Protein AF-A0A534ZZW7-F1 (afdb_monomer_lite)

Structure (mmCIF, N/CA/C/O backbone):
data_AF-A0A534ZZW7-F1
#
_entry.id   AF-A0A534ZZW7-F1
#
loop_
_atom_site.group_PDB
_atom_site.id
_atom_site.type_symbol
_atom_site.label_atom_id
_atom_site.label_alt_id
_atom_site.label_comp_id
_atom_site.label_asym_id
_atom_site.label_entity_id
_atom_site.label_seq_id
_atom_site.pdbx_PDB_ins_code
_atom_site.Cartn_x
_atom_site.Cartn_y
_atom_site.Cartn_z
_atom_site.occupancy
_atom_site.B_iso_or_equiv
_atom_site.auth_seq_id
_atom_site.auth_comp_id
_atom_site.auth_asym_id
_atom_site.auth_atom_id
_atom_site.pdbx_PDB_model_num
ATOM 1 N N . MET A 1 1 ? 52.450 -32.162 45.337 1.00 39.28 1 MET A N 1
ATOM 2 C CA . MET A 1 1 ? 52.198 -30.890 46.048 1.00 39.28 1 MET A CA 1
ATOM 3 C C . MET A 1 1 ? 50.771 -30.471 45.741 1.00 39.28 1 MET A C 1
ATOM 5 O O . MET A 1 1 ? 50.309 -30.689 44.632 1.00 39.28 1 MET A O 1
ATOM 9 N N . THR A 1 2 ? 50.054 -30.060 46.773 1.00 33.22 2 THR A N 1
ATOM 10 C CA . THR A 1 2 ? 48.593 -30.021 46.910 1.00 33.22 2 THR A CA 1
ATOM 11 C C . THR A 1 2 ? 47.870 -28.984 46.034 1.00 33.22 2 THR A C 1
ATOM 13 O O . THR A 1 2 ? 48.321 -27.854 45.900 1.00 33.22 2 THR A O 1
ATOM 16 N N . SER A 1 3 ? 46.731 -29.436 45.496 1.00 32.81 3 SER A N 1
ATOM 17 C CA . SER A 1 3 ? 45.445 -28.787 45.126 1.00 32.81 3 SER A CA 1
ATOM 18 C C . SER A 1 3 ? 45.034 -27.520 45.944 1.00 32.81 3 SER A C 1
ATOM 20 O O . SER A 1 3 ? 45.652 -27.280 46.977 1.00 32.81 3 SER A O 1
ATOM 22 N N . PRO A 1 4 ? 43.859 -26.871 45.726 1.00 50.38 4 PRO A N 1
ATOM 23 C CA . PRO A 1 4 ? 43.313 -26.166 44.546 1.00 50.38 4 PRO A CA 1
ATOM 24 C C . PRO A 1 4 ? 42.598 -24.813 44.910 1.00 50.38 4 PRO A C 1
ATOM 26 O O . PRO A 1 4 ? 42.585 -24.393 46.059 1.00 50.38 4 PRO A O 1
ATOM 29 N N . ALA A 1 5 ? 41.898 -24.217 43.927 1.00 36.97 5 ALA A N 1
ATOM 30 C CA . ALA A 1 5 ? 40.573 -23.556 44.024 1.00 36.97 5 ALA A CA 1
ATOM 31 C C . ALA A 1 5 ? 40.353 -22.117 44.590 1.00 36.97 5 ALA A C 1
ATOM 33 O O . ALA A 1 5 ? 40.538 -21.836 45.764 1.00 36.97 5 ALA A O 1
ATOM 34 N N . HIS A 1 6 ? 39.699 -21.323 43.719 1.00 33.25 6 HIS A N 1
ATOM 35 C CA . HIS A 1 6 ? 38.502 -20.471 43.910 1.00 33.25 6 HIS A CA 1
ATOM 36 C C . HIS A 1 6 ? 38.530 -19.079 44.592 1.00 33.25 6 HIS A C 1
ATOM 38 O O . HIS A 1 6 ? 38.765 -18.940 45.782 1.00 33.25 6 HIS A O 1
ATOM 44 N N . ALA A 1 7 ? 38.005 -18.125 43.799 1.00 32.69 7 ALA A N 1
ATOM 45 C CA . ALA A 1 7 ? 36.946 -17.144 44.101 1.00 32.69 7 ALA A CA 1
ATOM 46 C C . ALA A 1 7 ? 37.229 -15.916 44.989 1.00 32.69 7 ALA A C 1
ATOM 48 O O . ALA A 1 7 ? 37.846 -15.999 46.041 1.00 32.69 7 ALA A O 1
ATOM 49 N N . GLY A 1 8 ? 36.610 -14.787 44.611 1.00 30.88 8 GLY A N 1
ATOM 50 C CA . GLY A 1 8 ? 36.221 -13.755 45.577 1.00 30.88 8 GLY A CA 1
ATOM 51 C C . GLY A 1 8 ? 36.295 -12.314 45.086 1.00 30.88 8 GLY A C 1
ATOM 52 O O . GLY A 1 8 ? 37.282 -11.627 45.311 1.00 30.88 8 GLY A O 1
ATOM 53 N N . TYR A 1 9 ? 35.207 -11.841 44.481 1.00 38.44 9 TYR A N 1
ATOM 54 C CA . TYR A 1 9 ? 34.865 -10.424 44.328 1.00 38.44 9 TYR A CA 1
ATOM 55 C C . TYR A 1 9 ? 34.779 -9.757 45.713 1.00 38.44 9 TYR A C 1
ATOM 57 O O . TYR A 1 9 ? 34.010 -10.240 46.541 1.00 38.44 9 TYR A O 1
ATOM 65 N N . LEU A 1 10 ? 35.464 -8.635 45.962 1.00 34.81 10 LEU A N 1
ATOM 66 C CA . LEU A 1 10 ? 35.135 -7.760 47.096 1.00 34.81 10 LEU A CA 1
ATOM 67 C C . LEU A 1 10 ? 35.300 -6.280 46.747 1.00 34.81 10 LEU A C 1
ATOM 69 O O . LEU A 1 10 ? 36.399 -5.751 46.597 1.00 34.81 10 LEU A O 1
ATOM 73 N N . ALA A 1 11 ? 34.146 -5.620 46.671 1.00 36.62 11 ALA A N 1
ATOM 74 C CA . ALA A 1 11 ? 34.000 -4.189 46.839 1.00 36.62 11 ALA A CA 1
ATOM 75 C C . ALA A 1 11 ? 34.396 -3.790 48.268 1.00 36.62 11 ALA A C 1
ATOM 77 O O . ALA A 1 11 ? 33.916 -4.386 49.234 1.00 36.62 11 ALA A O 1
ATOM 78 N N . SER A 1 12 ? 35.191 -2.730 48.403 1.00 36.31 12 SER A N 1
ATOM 79 C CA . SER A 1 12 ? 35.527 -2.148 49.703 1.00 36.31 12 SER A CA 1
ATOM 80 C C . SER A 1 12 ? 35.287 -0.644 49.692 1.00 36.31 12 SER A C 1
ATOM 82 O O . SER A 1 12 ? 36.127 0.148 49.286 1.00 36.31 12 SER A O 1
ATOM 84 N N . ARG A 1 13 ? 34.067 -0.311 50.121 1.00 37.75 13 ARG A N 1
ATOM 85 C CA . ARG A 1 13 ? 33.698 0.751 51.069 1.00 37.75 13 ARG A CA 1
ATOM 86 C C . ARG A 1 13 ? 34.506 2.051 51.014 1.00 37.75 13 ARG A C 1
ATOM 88 O O . ARG A 1 13 ? 35.599 2.166 51.556 1.00 37.75 13 ARG A O 1
ATOM 95 N N . LEU A 1 14 ? 33.812 3.070 50.513 1.00 34.12 14 LEU A N 1
ATOM 96 C CA . LEU A 1 14 ? 33.941 4.462 50.927 1.00 34.12 14 LEU A CA 1
ATOM 97 C C . LEU A 1 14 ? 33.904 4.567 52.459 1.00 34.12 14 LEU A C 1
ATOM 99 O O . LEU A 1 14 ? 32.848 4.396 53.070 1.00 34.12 14 LEU A O 1
ATOM 103 N N . HIS A 1 15 ? 35.041 4.897 53.064 1.00 35.56 15 HIS A N 1
ATOM 104 C CA . HIS A 1 15 ? 35.069 5.548 54.365 1.00 35.56 15 HIS A CA 1
ATOM 105 C C . HIS A 1 15 ? 35.087 7.061 54.140 1.00 35.56 15 HIS A C 1
ATOM 107 O O . HIS A 1 15 ? 36.032 7.617 53.583 1.00 35.56 15 HIS A O 1
ATOM 113 N N . ARG A 1 16 ? 34.000 7.715 54.561 1.00 45.97 16 ARG A N 1
ATOM 114 C CA . ARG A 1 16 ? 34.028 9.121 54.962 1.00 45.97 16 ARG A CA 1
ATOM 115 C C . ARG A 1 16 ? 34.967 9.221 56.153 1.00 45.97 16 ARG A C 1
ATOM 117 O O . ARG A 1 16 ? 34.696 8.559 57.143 1.00 45.97 16 ARG A O 1
ATOM 124 N N . ASP A 1 17 ? 35.964 10.087 56.056 1.00 40.66 17 ASP A N 1
ATOM 125 C CA . ASP A 1 17 ? 36.383 10.923 57.172 1.00 40.66 17 ASP A CA 1
ATOM 126 C C . ASP A 1 17 ? 36.948 12.226 56.614 1.00 40.66 17 ASP A C 1
ATOM 128 O O . ASP A 1 17 ? 37.811 12.253 55.737 1.00 40.66 17 ASP A O 1
ATOM 132 N N . GLY A 1 18 ? 36.347 13.326 57.061 1.00 39.78 18 GLY A N 1
ATOM 133 C CA . GLY A 1 18 ? 36.746 14.667 56.692 1.00 39.78 18 GLY A CA 1
ATOM 134 C C . GLY A 1 18 ? 38.035 15.066 57.392 1.00 39.78 18 GLY A C 1
ATOM 135 O O . GLY A 1 18 ? 38.296 14.671 58.520 1.00 39.78 18 GLY A O 1
ATOM 136 N N . THR A 1 19 ? 38.811 15.918 56.737 1.00 37.34 19 THR A N 1
ATOM 137 C CA . THR A 1 19 ? 39.498 17.046 57.376 1.00 37.34 19 THR A CA 1
ATOM 138 C C . THR A 1 19 ? 40.060 17.933 56.270 1.00 37.34 19 THR A C 1
ATOM 140 O O . THR A 1 19 ? 40.932 17.545 55.499 1.00 37.34 19 THR A O 1
ATOM 143 N N . MET A 1 20 ? 39.507 19.143 56.159 1.00 40.53 20 MET A N 1
ATOM 144 C CA . MET A 1 20 ? 40.108 20.220 55.381 1.00 40.53 20 MET A CA 1
ATOM 145 C C . MET A 1 20 ? 41.384 20.664 56.094 1.00 40.53 20 MET A C 1
ATOM 147 O O . MET A 1 20 ? 41.320 21.377 57.096 1.00 40.53 20 MET A O 1
ATOM 151 N N . THR A 1 21 ? 42.538 20.281 55.559 1.00 40.41 21 THR A N 1
ATOM 152 C CA . THR A 1 21 ? 43.832 20.820 55.981 1.00 40.41 21 THR A CA 1
ATOM 153 C C . THR A 1 21 ? 44.358 21.742 54.887 1.00 40.41 21 THR A C 1
ATOM 155 O O . THR A 1 21 ? 44.525 21.362 53.732 1.00 40.41 21 THR A O 1
ATOM 158 N N . ARG A 1 22 ? 44.548 23.003 55.273 1.00 41.12 22 ARG A N 1
ATOM 159 C CA . ARG A 1 22 ? 44.969 24.140 54.450 1.00 41.12 22 ARG A CA 1
ATOM 160 C C . ARG A 1 22 ? 46.265 23.829 53.690 1.00 41.12 22 ARG A C 1
ATOM 162 O O . ARG A 1 22 ? 47.291 23.594 54.323 1.00 41.12 22 ARG A O 1
ATOM 169 N N . ILE A 1 23 ? 46.246 23.903 52.358 1.00 45.06 23 ILE A N 1
ATOM 170 C CA . ILE A 1 23 ? 47.471 23.930 51.545 1.00 45.06 23 ILE A CA 1
ATOM 171 C C . ILE A 1 23 ? 47.836 25.388 51.255 1.00 45.06 23 ILE A C 1
ATOM 173 O O . ILE A 1 23 ? 47.002 26.205 50.869 1.00 45.06 23 ILE A O 1
ATOM 177 N N . ASN A 1 24 ? 49.099 25.697 51.537 1.00 41.94 24 ASN A N 1
ATOM 178 C CA . ASN A 1 24 ? 49.671 27.029 51.643 1.00 41.94 24 ASN A CA 1
ATOM 179 C C . ASN A 1 24 ? 49.655 27.839 50.337 1.00 41.94 24 ASN A C 1
ATOM 181 O O . ASN A 1 24 ? 50.061 27.390 49.267 1.00 41.94 24 ASN A O 1
ATOM 185 N N . LEU A 1 25 ? 49.265 29.099 50.508 1.00 42.56 25 LEU A N 1
ATOM 186 C CA . LEU A 1 25 ? 49.163 30.176 49.534 1.00 42.56 25 LEU A CA 1
ATOM 187 C C . LEU A 1 25 ? 50.554 30.702 49.130 1.00 42.56 25 LEU A C 1
ATOM 189 O O . LEU A 1 25 ? 50.988 31.731 49.642 1.00 42.56 25 LEU A O 1
ATOM 193 N N . ARG A 1 26 ? 51.294 30.001 48.260 1.00 44.22 26 ARG A N 1
ATOM 194 C CA . ARG A 1 26 ? 52.620 30.480 47.811 1.00 44.22 26 ARG A CA 1
ATOM 195 C C . ARG A 1 26 ? 53.026 30.149 46.372 1.00 44.22 26 ARG A C 1
ATOM 197 O O . ARG A 1 26 ? 54.210 30.032 46.131 1.00 44.22 26 ARG A O 1
ATOM 204 N N . TRP A 1 27 ? 52.111 30.107 45.401 1.00 38.16 27 TRP A N 1
ATOM 205 C CA . TRP A 1 27 ? 52.485 30.212 43.975 1.00 38.16 27 TRP A CA 1
ATOM 206 C C . TRP A 1 27 ? 51.366 30.890 43.167 1.00 38.16 27 TRP A C 1
ATOM 208 O O . TRP A 1 27 ? 50.483 30.234 42.633 1.00 38.16 27 TRP A O 1
ATOM 218 N N . LEU A 1 28 ? 51.383 32.227 43.118 1.00 41.25 28 LEU A N 1
ATOM 219 C CA . LEU A 1 28 ? 50.484 33.057 42.300 1.00 41.25 28 LEU A CA 1
ATOM 220 C C . LEU A 1 28 ? 51.260 34.257 41.736 1.00 41.25 28 LEU A C 1
ATOM 222 O O . LEU A 1 28 ? 51.210 35.343 42.305 1.00 41.25 28 LEU A O 1
ATOM 226 N N . ARG A 1 29 ? 51.992 34.045 40.636 1.00 41.19 29 ARG A N 1
ATOM 227 C CA . ARG A 1 29 ? 52.417 35.039 39.624 1.00 41.19 29 ARG A CA 1
ATOM 228 C C . ARG A 1 29 ? 52.846 34.229 38.391 1.00 41.19 29 ARG A C 1
ATOM 230 O O . ARG A 1 29 ? 53.738 33.411 38.528 1.00 41.19 29 ARG A O 1
ATOM 237 N N . GLY A 1 30 ? 52.310 34.327 37.186 1.00 42.19 30 GLY A N 1
ATOM 238 C CA . GLY A 1 30 ? 51.212 35.077 36.603 1.00 42.19 30 GLY A CA 1
ATOM 239 C C . GLY A 1 30 ? 51.152 34.647 35.131 1.00 42.19 30 GLY A C 1
ATOM 240 O O . GLY A 1 30 ? 52.184 34.619 34.471 1.00 42.19 30 GLY A O 1
ATOM 241 N N . ALA A 1 31 ? 49.976 34.260 34.645 1.00 42.38 31 ALA A N 1
ATOM 242 C CA . ALA A 1 31 ? 49.672 34.091 33.222 1.00 42.38 31 ALA A CA 1
ATOM 243 C C . ALA A 1 31 ? 48.144 34.053 33.065 1.00 42.38 31 ALA A C 1
ATOM 245 O O . ALA A 1 31 ? 47.545 33.018 32.793 1.00 42.38 31 ALA A O 1
ATOM 246 N N . LEU A 1 32 ? 47.499 35.195 33.315 1.00 39.78 32 LEU A N 1
ATOM 247 C CA . LEU A 1 32 ? 46.151 35.459 32.821 1.00 39.78 32 LEU A CA 1
ATOM 248 C C . LEU A 1 32 ? 46.282 35.805 31.333 1.00 39.78 32 LEU A C 1
ATOM 250 O O . LEU A 1 32 ? 46.492 36.961 30.980 1.00 39.78 32 LEU A O 1
ATOM 254 N N . LEU A 1 33 ? 46.200 34.793 30.471 1.00 44.06 33 LEU A N 1
ATOM 255 C CA . LEU A 1 33 ? 45.806 34.978 29.078 1.00 44.06 33 LEU A CA 1
ATOM 256 C C . LEU A 1 33 ? 44.366 34.490 28.954 1.00 44.06 33 LEU A C 1
ATOM 258 O O . LEU A 1 33 ? 44.016 33.395 29.388 1.00 44.06 33 LEU A O 1
ATOM 262 N N . ALA A 1 34 ? 43.530 35.387 28.449 1.00 46.28 34 ALA A N 1
ATOM 263 C CA . ALA A 1 34 ? 42.086 35.310 28.422 1.00 46.28 34 ALA A CA 1
ATOM 264 C C . ALA A 1 34 ? 41.566 34.017 27.771 1.00 46.28 34 ALA A C 1
ATOM 266 O O . ALA A 1 34 ? 41.596 33.869 26.553 1.00 46.28 34 ALA A O 1
ATOM 267 N N . ALA A 1 35 ? 40.992 33.123 28.576 1.00 50.09 35 ALA A N 1
ATOM 268 C CA . ALA A 1 35 ? 40.038 32.133 28.091 1.00 50.09 35 ALA A CA 1
ATOM 269 C C . ALA A 1 35 ? 38.663 32.811 27.970 1.00 50.09 35 ALA A C 1
ATOM 271 O O . ALA A 1 35 ? 37.753 32.575 28.762 1.00 50.09 35 ALA A O 1
ATOM 272 N N . GLY A 1 36 ? 38.537 33.717 26.997 1.00 46.91 36 GLY A N 1
ATOM 273 C CA . GLY A 1 36 ? 37.233 34.121 26.493 1.00 46.91 36 GLY A CA 1
ATOM 274 C C . GLY A 1 36 ? 36.629 32.911 25.795 1.00 46.91 36 GLY A C 1
ATOM 275 O O . GLY A 1 36 ? 36.992 32.608 24.662 1.00 46.91 36 GLY A O 1
ATOM 276 N N . LEU A 1 37 ? 35.758 32.181 26.491 1.00 56.91 37 LEU A N 1
ATOM 277 C CA . LEU A 1 37 ? 34.946 31.136 25.887 1.00 56.91 37 LEU A CA 1
ATOM 278 C C . LEU A 1 37 ? 33.949 31.838 24.952 1.00 56.91 37 LEU A C 1
ATOM 280 O O . LEU A 1 37 ? 32.861 32.237 25.361 1.00 56.91 37 LEU A O 1
ATOM 284 N N . ILE A 1 38 ? 34.364 32.081 23.708 1.00 58.31 38 ILE A N 1
ATOM 285 C CA . ILE A 1 38 ? 33.470 32.535 22.648 1.00 58.31 38 ILE A CA 1
ATOM 286 C C . ILE A 1 38 ? 32.510 31.372 22.405 1.00 58.31 38 ILE A C 1
ATOM 288 O O . ILE A 1 38 ? 32.851 30.397 21.738 1.00 58.31 38 ILE A O 1
ATOM 292 N N . LEU A 1 39 ? 31.303 31.464 22.965 1.00 58.12 39 LEU A N 1
ATOM 293 C CA . LEU A 1 39 ? 30.161 30.715 22.462 1.00 58.12 39 LEU A CA 1
ATOM 294 C C . LEU A 1 39 ? 29.846 31.321 21.089 1.00 58.12 39 LEU A C 1
ATOM 296 O O . LEU A 1 39 ? 29.029 32.230 20.959 1.00 58.12 39 LEU A O 1
ATOM 300 N N . ALA A 1 40 ? 30.573 30.892 20.058 1.00 61.34 40 ALA A N 1
ATOM 301 C CA . ALA A 1 40 ? 30.176 31.165 18.692 1.00 61.34 40 ALA A CA 1
ATOM 302 C C . ALA A 1 40 ? 28.867 30.401 18.502 1.00 61.34 40 ALA A C 1
ATOM 304 O O . ALA A 1 40 ? 28.872 29.180 18.342 1.00 61.34 40 ALA A O 1
ATOM 305 N N . ALA A 1 41 ? 27.740 31.108 18.590 1.00 59.22 41 ALA A N 1
ATOM 306 C CA . ALA A 1 41 ? 26.494 30.615 18.041 1.00 59.22 41 ALA A CA 1
ATOM 307 C C . ALA A 1 41 ? 26.779 30.357 16.561 1.00 59.22 41 ALA A C 1
ATOM 309 O O . ALA A 1 41 ? 26.907 31.290 15.769 1.00 59.22 41 ALA A O 1
ATOM 310 N N . ARG A 1 42 ? 27.009 29.089 16.213 1.00 59.72 42 ARG A N 1
ATOM 311 C CA . ARG A 1 42 ? 27.146 28.666 14.827 1.00 59.72 42 ARG A CA 1
ATOM 312 C C . ARG A 1 42 ? 25.823 29.044 14.176 1.00 59.72 42 ARG A C 1
ATOM 314 O O . ARG A 1 42 ? 24.793 28.484 14.544 1.00 59.72 42 ARG A O 1
ATOM 321 N N . ALA A 1 43 ? 25.841 30.050 13.301 1.00 61.03 43 ALA A N 1
ATOM 322 C CA . ALA A 1 43 ? 24.698 30.326 12.446 1.00 61.03 43 ALA A CA 1
ATOM 323 C C . ALA A 1 43 ? 24.294 28.988 11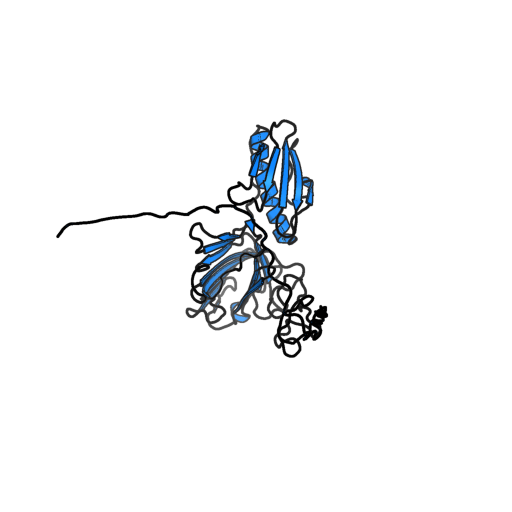.803 1.00 61.03 43 ALA A C 1
ATOM 325 O O . ALA A 1 43 ? 25.204 28.240 11.411 1.00 61.03 43 ALA A O 1
ATOM 326 N N . PRO A 1 44 ? 22.996 28.629 11.766 1.00 61.72 44 PRO A N 1
ATOM 327 C CA . PRO A 1 44 ? 22.590 27.436 11.042 1.00 61.72 44 PRO A CA 1
ATOM 328 C C . PRO A 1 44 ? 23.165 27.564 9.633 1.00 61.72 44 PRO A C 1
ATOM 330 O O . PRO A 1 44 ? 23.052 28.631 9.023 1.00 61.72 44 PRO A O 1
ATOM 333 N N . ALA A 1 45 ? 23.874 26.530 9.172 1.00 65.50 45 ALA A N 1
ATOM 334 C CA . ALA A 1 45 ? 24.290 26.482 7.781 1.00 65.50 45 ALA A CA 1
ATOM 335 C C . ALA A 1 45 ? 23.019 26.699 6.953 1.00 65.50 45 ALA A C 1
ATOM 337 O O . ALA A 1 45 ? 22.016 26.022 7.179 1.00 65.50 45 ALA A O 1
ATOM 338 N N . THR A 1 46 ? 23.008 27.729 6.110 1.00 73.50 46 THR A N 1
ATOM 339 C CA . THR A 1 46 ? 21.929 27.898 5.141 1.00 73.50 46 THR A CA 1
ATOM 340 C C . THR A 1 46 ? 21.966 26.664 4.260 1.00 73.50 46 THR A C 1
ATOM 342 O O . THR A 1 46 ? 23.017 26.434 3.659 1.00 73.50 46 THR A O 1
ATOM 345 N N . ALA A 1 47 ? 20.873 25.896 4.236 1.00 82.69 47 ALA A N 1
ATOM 346 C CA . ALA A 1 47 ? 20.747 24.732 3.368 1.00 82.69 47 ALA A CA 1
ATOM 347 C C . ALA A 1 47 ? 21.177 25.133 1.949 1.00 82.69 47 ALA A C 1
ATOM 349 O O . ALA A 1 47 ? 20.721 26.156 1.420 1.00 82.69 47 ALA A O 1
ATOM 350 N N . ALA A 1 48 ? 22.166 24.431 1.417 1.00 89.25 48 ALA A N 1
ATOM 351 C CA . ALA A 1 48 ? 22.869 24.777 0.201 1.00 89.25 48 ALA A CA 1
ATOM 352 C C . ALA A 1 48 ? 22.448 23.808 -0.894 1.00 89.25 48 ALA A C 1
ATOM 354 O O . ALA A 1 48 ? 23.198 22.904 -1.244 1.00 89.25 48 ALA A O 1
ATOM 355 N N . CYS A 1 49 ? 21.270 24.081 -1.448 1.00 90.75 49 CYS A N 1
ATOM 356 C CA . CYS A 1 49 ? 20.640 23.217 -2.425 1.00 90.75 49 CYS A CA 1
ATOM 357 C C . CYS A 1 49 ? 21.558 22.827 -3.588 1.00 90.75 49 CYS A C 1
ATOM 359 O O . CYS A 1 49 ? 22.141 23.687 -4.262 1.00 90.75 49 CYS A O 1
ATOM 361 N N . GLY A 1 50 ? 21.603 21.524 -3.858 1.00 90.19 50 GLY A N 1
ATOM 362 C CA . GLY A 1 50 ? 22.318 20.945 -4.979 1.00 90.19 50 GLY A CA 1
ATOM 363 C C . GLY A 1 50 ? 23.760 20.583 -4.649 1.00 90.19 50 GLY A C 1
ATOM 364 O O . GLY A 1 50 ? 24.576 20.494 -5.565 1.00 90.19 50 GLY A O 1
ATOM 365 N N . ASN A 1 51 ? 24.095 20.407 -3.373 1.00 90.56 51 ASN A N 1
ATOM 366 C CA . ASN A 1 51 ? 25.429 20.018 -2.921 1.00 90.56 51 ASN A CA 1
ATOM 367 C C . ASN A 1 51 ? 25.563 18.496 -2.684 1.00 90.56 51 ASN A C 1
ATOM 369 O O . ASN A 1 51 ? 26.658 18.019 -2.370 1.00 90.56 51 ASN A O 1
ATOM 373 N N . GLY A 1 52 ? 24.473 17.741 -2.856 1.00 88.44 52 GLY A N 1
ATOM 374 C CA . GLY A 1 52 ? 24.405 16.290 -2.684 1.00 88.44 52 GLY A CA 1
ATOM 375 C C . GLY A 1 52 ? 24.204 15.834 -1.236 1.00 88.44 52 GLY A C 1
ATOM 376 O O . GLY A 1 52 ? 24.425 14.660 -0.928 1.00 88.44 52 GLY A O 1
ATOM 377 N N . ILE A 1 53 ? 23.852 16.741 -0.326 1.00 87.94 53 ILE A N 1
ATOM 378 C CA . ILE A 1 53 ? 23.629 16.477 1.094 1.00 87.94 53 ILE A CA 1
ATOM 379 C C . ILE A 1 53 ? 22.218 16.942 1.424 1.00 87.94 53 ILE A C 1
ATOM 381 O O . ILE A 1 53 ? 21.956 18.131 1.409 1.00 87.94 53 ILE A O 1
ATOM 385 N N . LEU A 1 54 ? 21.333 16.015 1.796 1.00 87.56 54 LEU A N 1
ATOM 386 C CA . LEU A 1 54 ? 19.981 16.376 2.222 1.00 87.56 54 LEU A CA 1
ATOM 387 C C . LEU A 1 54 ? 20.018 17.131 3.564 1.00 87.56 54 LEU A C 1
ATOM 389 O O . LEU A 1 54 ? 20.269 16.535 4.620 1.00 87.56 54 LEU A O 1
ATOM 393 N N . GLU A 1 55 ? 19.755 18.434 3.524 1.00 89.50 55 GLU A N 1
ATOM 394 C CA . GLU A 1 55 ? 19.748 19.330 4.678 1.00 89.50 55 GLU A CA 1
ATOM 395 C C . GLU A 1 55 ? 18.323 19.649 5.170 1.00 89.50 55 GLU A C 1
ATOM 397 O O . GLU A 1 55 ? 17.300 19.324 4.565 1.00 89.50 55 GLU A O 1
ATOM 402 N N . ILE A 1 56 ? 18.222 20.280 6.344 1.00 83.69 56 ILE A N 1
ATOM 403 C CA . ILE A 1 56 ? 16.919 20.662 6.899 1.00 83.69 56 ILE A CA 1
ATOM 404 C C . ILE A 1 56 ? 16.255 21.732 6.012 1.00 83.69 56 ILE A C 1
ATOM 406 O O . ILE A 1 56 ? 16.857 22.771 5.740 1.00 83.69 56 ILE A O 1
ATOM 410 N N . ASN A 1 57 ? 14.988 21.502 5.643 1.00 83.75 57 ASN A N 1
ATOM 411 C CA . ASN A 1 57 ? 14.175 22.265 4.672 1.00 83.75 57 ASN A CA 1
ATOM 412 C C . ASN A 1 57 ? 14.395 21.922 3.189 1.00 83.75 57 ASN A C 1
ATOM 414 O O . ASN A 1 57 ? 13.803 22.575 2.329 1.00 83.75 57 ASN A O 1
ATOM 418 N N . GLU A 1 58 ? 15.162 20.879 2.890 1.00 90.44 58 GLU A N 1
ATOM 419 C CA . GLU A 1 58 ? 15.221 20.277 1.561 1.00 90.44 58 GLU A CA 1
ATOM 420 C C . GLU A 1 58 ? 14.352 19.019 1.533 1.00 90.44 58 GLU A C 1
ATOM 422 O O . GLU A 1 58 ? 14.251 18.287 2.519 1.00 90.44 58 GLU A O 1
ATOM 427 N N . SER A 1 59 ? 13.690 18.777 0.404 1.00 87.38 59 SER A N 1
ATOM 428 C CA . SER A 1 59 ? 12.953 17.521 0.174 1.00 87.38 59 SER A CA 1
ATOM 429 C C . SER A 1 59 ? 13.746 16.524 -0.674 1.00 87.38 59 SER A C 1
ATOM 431 O O . SER A 1 59 ? 13.436 15.338 -0.679 1.00 87.38 59 SER A O 1
ATOM 433 N N . CYS A 1 60 ? 14.787 17.006 -1.350 1.00 88.44 60 CYS A N 1
ATOM 434 C CA . CYS A 1 60 ? 15.758 16.256 -2.135 1.00 88.44 60 CYS A CA 1
ATOM 435 C C . CYS A 1 60 ? 17.040 17.095 -2.237 1.00 88.44 60 CYS A C 1
ATOM 437 O O . CYS A 1 60 ? 16.960 18.321 -2.204 1.00 88.44 60 CYS A O 1
ATOM 439 N N . ASP A 1 61 ? 18.194 16.450 -2.393 1.00 89.44 61 ASP A N 1
ATOM 440 C CA . ASP A 1 61 ? 19.427 17.099 -2.846 1.00 89.44 61 ASP A CA 1
ATOM 441 C C . ASP A 1 61 ? 20.305 16.056 -3.552 1.00 89.44 61 ASP A C 1
ATOM 443 O O . ASP A 1 61 ? 21.123 15.367 -2.940 1.00 89.44 61 ASP A O 1
ATOM 447 N N . ASP A 1 62 ? 20.096 15.926 -4.862 1.00 88.62 62 ASP A N 1
ATOM 448 C CA . ASP A 1 62 ? 20.786 14.935 -5.698 1.00 88.62 62 ASP A CA 1
ATOM 449 C C . ASP A 1 62 ? 22.182 15.395 -6.158 1.00 88.62 62 ASP A C 1
ATOM 451 O O . ASP A 1 62 ? 22.913 14.636 -6.801 1.00 88.62 62 ASP A O 1
ATOM 455 N N . GLY A 1 63 ? 22.575 16.631 -5.838 1.00 85.62 63 GLY A N 1
ATOM 456 C CA . GLY A 1 63 ? 23.899 17.162 -6.149 1.00 85.62 63 GLY A CA 1
ATOM 457 C C . GLY A 1 63 ? 24.062 17.892 -7.487 1.00 85.62 63 GLY A C 1
ATOM 458 O O . GLY A 1 63 ? 23.178 17.947 -8.348 1.00 85.62 63 GLY A O 1
ATOM 459 N N . ASP A 1 64 ? 25.227 18.539 -7.569 1.00 70.31 64 ASP A N 1
ATOM 460 C CA . ASP A 1 64 ? 25.724 19.565 -8.497 1.00 70.31 64 ASP A CA 1
ATOM 461 C C . ASP A 1 64 ? 24.684 20.514 -9.128 1.00 70.31 64 ASP A C 1
ATOM 463 O O . ASP A 1 64 ? 24.853 21.008 -10.245 1.00 70.31 64 ASP A O 1
ATOM 467 N N . SER A 1 65 ? 23.696 20.890 -8.311 1.00 72.62 65 SER A N 1
ATOM 468 C CA . SER A 1 65 ? 22.605 21.870 -8.488 1.00 72.62 65 SER A CA 1
ATOM 469 C C . SER A 1 65 ? 21.190 21.321 -8.669 1.00 72.62 65 SER A C 1
ATOM 471 O O . SER A 1 65 ? 20.308 22.176 -8.755 1.00 72.62 65 SER A O 1
ATOM 473 N N . ASN A 1 66 ? 20.993 19.981 -8.646 1.00 73.44 66 ASN A N 1
ATOM 474 C CA . ASN A 1 66 ? 19.723 19.224 -8.448 1.00 73.44 66 ASN A CA 1
ATOM 475 C C . ASN A 1 66 ? 19.530 17.966 -9.347 1.00 73.44 66 ASN A C 1
ATOM 477 O O . ASN A 1 66 ? 18.398 17.617 -9.683 1.00 73.44 66 ASN A O 1
ATOM 481 N N . GLY A 1 67 ? 20.597 17.266 -9.742 1.00 77.38 67 GLY A N 1
ATOM 482 C CA . GLY A 1 67 ? 20.479 15.928 -10.353 1.00 77.38 67 GLY A CA 1
ATOM 483 C C . GLY A 1 67 ? 20.265 15.869 -11.879 1.00 77.38 67 GLY A C 1
ATOM 484 O O . GLY A 1 67 ? 20.250 16.874 -12.588 1.00 77.38 67 GLY A O 1
ATOM 485 N N . ARG A 1 68 ? 20.182 14.641 -12.423 1.00 78.31 68 ARG A N 1
ATOM 486 C CA . ARG A 1 68 ? 20.053 14.362 -13.880 1.00 78.31 68 ARG A CA 1
ATOM 487 C C . ARG A 1 68 ? 18.800 13.581 -14.266 1.00 78.31 68 ARG A C 1
ATOM 489 O O . ARG A 1 68 ? 18.481 13.498 -15.448 1.00 78.31 68 ARG A O 1
ATOM 496 N N . ASP A 1 69 ? 18.136 12.980 -13.293 1.00 77.88 69 ASP A N 1
ATOM 497 C CA . ASP A 1 69 ? 16.911 12.197 -13.458 1.00 77.88 69 ASP A CA 1
ATOM 498 C C . ASP A 1 69 ? 15.641 13.058 -13.366 1.00 77.88 69 ASP A C 1
ATOM 500 O O . ASP A 1 69 ? 14.544 12.558 -13.608 1.00 77.88 69 ASP A O 1
ATOM 504 N N . GLY A 1 70 ? 15.787 14.353 -13.062 1.00 83.81 70 GLY A N 1
ATOM 505 C CA . GLY A 1 70 ? 14.682 15.303 -12.957 1.00 83.81 70 GLY A CA 1
ATOM 506 C C . GLY A 1 70 ? 13.840 15.139 -11.692 1.00 83.81 70 GLY A C 1
ATOM 507 O O . GLY A 1 70 ? 12.763 15.722 -11.629 1.00 83.81 70 GLY A O 1
ATOM 508 N N . CYS A 1 71 ? 14.308 14.369 -10.705 1.00 88.81 71 CYS A N 1
ATOM 509 C CA . CYS A 1 71 ? 13.589 14.149 -9.450 1.00 88.81 71 CYS A CA 1
ATOM 510 C C . CYS A 1 71 ? 13.635 15.352 -8.517 1.00 88.81 71 CYS A C 1
ATOM 512 O O . CYS A 1 71 ? 12.692 15.583 -7.762 1.00 88.81 71 CYS A O 1
ATOM 514 N N . CYS A 1 72 ? 14.705 16.137 -8.587 1.00 92.19 72 CYS A N 1
ATOM 515 C CA . CYS A 1 72 ? 14.896 17.292 -7.735 1.00 92.19 72 CYS A CA 1
ATOM 516 C C . CYS A 1 72 ? 14.872 18.585 -8.552 1.00 92.19 72 CYS A C 1
ATOM 518 O O . CYS A 1 72 ? 15.442 18.663 -9.637 1.00 92.19 72 CYS A O 1
ATOM 520 N N . THR A 1 73 ? 14.204 19.628 -8.058 1.00 90.81 73 THR A N 1
ATOM 521 C CA . THR A 1 73 ? 14.227 20.979 -8.657 1.00 90.81 73 THR A CA 1
ATOM 522 C C . THR A 1 73 ? 15.427 21.787 -8.164 1.00 90.81 73 THR A C 1
ATOM 524 O O . THR A 1 73 ? 16.011 21.476 -7.131 1.00 90.81 73 THR A O 1
ATOM 527 N N . THR A 1 74 ? 15.761 22.889 -8.845 1.00 90.19 74 THR A N 1
ATOM 528 C CA . THR A 1 74 ? 16.903 23.752 -8.480 1.00 90.19 74 THR A CA 1
ATOM 529 C C . THR A 1 74 ? 16.714 24.467 -7.137 1.00 90.19 74 THR A C 1
ATOM 531 O O . THR A 1 74 ? 17.611 25.159 -6.675 1.00 90.19 74 THR A O 1
ATOM 534 N N . ASN A 1 75 ? 15.529 24.335 -6.532 1.00 89.56 75 ASN A N 1
ATOM 535 C CA . ASN A 1 75 ? 15.186 24.837 -5.203 1.00 89.56 75 ASN A CA 1
ATOM 536 C C . ASN A 1 75 ? 14.997 23.686 -4.189 1.00 89.56 75 ASN A C 1
ATOM 538 O O . ASN A 1 75 ? 14.324 23.870 -3.172 1.00 89.56 75 ASN A O 1
ATOM 542 N N . CYS A 1 76 ? 15.518 22.491 -4.490 1.00 91.00 76 CYS A N 1
ATOM 543 C CA . CYS A 1 76 ? 15.495 21.303 -3.632 1.00 91.00 76 CYS A CA 1
ATOM 544 C C . CYS A 1 76 ? 14.086 20.871 -3.204 1.00 91.00 76 CYS A C 1
ATOM 546 O O . CYS A 1 76 ? 13.846 20.355 -2.105 1.00 91.00 76 CYS A O 1
ATOM 548 N N . GLN A 1 77 ? 13.136 21.111 -4.111 1.00 91.25 77 GLN A N 1
ATOM 549 C CA . GLN A 1 77 ? 11.789 20.555 -4.068 1.00 91.25 77 GLN A CA 1
ATOM 550 C C . GLN A 1 77 ? 11.742 19.291 -4.920 1.00 91.25 77 GLN A C 1
ATOM 552 O O . GLN A 1 77 ? 12.202 19.330 -6.065 1.00 91.25 77 GLN A O 1
ATOM 557 N N . LEU A 1 78 ? 11.185 18.215 -4.376 1.00 89.19 78 LEU A N 1
ATOM 558 C CA . LEU A 1 78 ? 10.926 16.979 -5.095 1.00 89.19 78 LEU A CA 1
ATOM 559 C C . LEU A 1 78 ? 9.879 17.251 -6.185 1.00 89.19 78 LEU A C 1
ATOM 561 O O . LEU A 1 78 ? 8.863 17.905 -5.935 1.00 89.19 78 LEU A O 1
ATOM 565 N N . VAL A 1 79 ? 10.152 16.793 -7.404 1.00 89.19 79 VAL A N 1
ATOM 566 C CA . VAL A 1 79 ? 9.194 16.813 -8.514 1.00 89.19 79 VAL A CA 1
ATOM 567 C C . VAL A 1 79 ? 8.261 15.624 -8.332 1.00 89.19 79 VAL A C 1
ATOM 569 O O . VAL A 1 79 ? 8.557 14.532 -8.804 1.00 89.19 79 VAL A O 1
ATOM 572 N N . ASP A 1 80 ? 7.188 15.847 -7.585 1.00 85.56 80 ASP A N 1
ATOM 573 C CA . ASP A 1 80 ? 6.258 14.822 -7.112 1.00 85.56 80 ASP A CA 1
ATOM 574 C C . ASP A 1 80 ? 4.834 15.407 -7.144 1.00 85.56 80 ASP A C 1
ATOM 576 O O . ASP A 1 80 ? 4.458 16.262 -6.328 1.00 85.56 80 ASP A O 1
ATOM 580 N N . SER A 1 81 ? 4.085 15.039 -8.183 1.00 84.88 81 SER A N 1
ATOM 581 C CA . SER A 1 81 ? 2.787 15.637 -8.500 1.00 84.88 81 SER A CA 1
ATOM 582 C C . SER A 1 81 ? 1.664 15.160 -7.573 1.00 84.88 81 SER A C 1
ATOM 584 O O . SER A 1 81 ? 0.757 15.946 -7.259 1.00 84.88 81 SER A O 1
ATOM 586 N N . ASP A 1 82 ? 1.712 13.910 -7.116 1.00 78.69 82 ASP A N 1
ATOM 587 C CA . ASP A 1 82 ? 0.722 13.295 -6.227 1.00 78.69 82 ASP A CA 1
ATOM 588 C C . ASP A 1 82 ? 1.136 13.300 -4.745 1.00 78.69 82 ASP A C 1
ATOM 590 O O . ASP A 1 82 ? 0.283 13.101 -3.878 1.00 78.69 82 ASP A O 1
ATOM 594 N N . ARG A 1 83 ? 2.371 13.719 -4.444 1.00 81.06 83 ARG A N 1
ATOM 595 C CA . ARG A 1 83 ? 2.951 13.907 -3.102 1.00 81.06 83 ARG A CA 1
ATOM 596 C C . ARG A 1 83 ? 3.103 12.610 -2.317 1.00 81.06 83 ARG A C 1
ATOM 598 O O . ARG A 1 83 ? 2.999 12.631 -1.085 1.00 81.06 83 ARG A O 1
ATOM 605 N N . ASP A 1 84 ? 3.347 11.502 -3.007 1.00 74.06 84 ASP A N 1
ATOM 606 C CA . ASP A 1 84 ? 3.513 10.187 -2.385 1.00 74.06 84 ASP A CA 1
ATOM 607 C C . ASP A 1 84 ? 4.964 9.920 -1.910 1.00 74.06 84 ASP A C 1
ATOM 609 O O . ASP A 1 84 ? 5.258 8.900 -1.271 1.00 74.06 84 ASP A O 1
ATOM 613 N N . GLY A 1 85 ? 5.870 10.878 -2.151 1.00 78.06 85 GLY A N 1
ATOM 614 C CA . GLY A 1 85 ? 7.284 10.820 -1.795 1.00 78.06 85 GLY A CA 1
ATOM 615 C C . GLY A 1 85 ? 8.160 10.152 -2.856 1.00 78.06 85 GLY A C 1
ATOM 616 O O . GLY A 1 85 ? 9.334 9.875 -2.579 1.00 78.06 85 GLY A O 1
ATOM 617 N N . ILE A 1 86 ? 7.619 9.875 -4.045 1.00 80.56 86 ILE A N 1
ATOM 618 C CA . ILE A 1 86 ? 8.330 9.354 -5.210 1.00 80.56 86 ILE A CA 1
ATOM 619 C C . ILE A 1 86 ? 8.343 10.441 -6.283 1.00 80.56 86 ILE A C 1
ATOM 621 O O . ILE A 1 86 ? 7.330 11.049 -6.591 1.00 80.56 86 ILE A O 1
ATOM 625 N N . CYS A 1 87 ? 9.501 10.703 -6.891 1.00 86.19 87 CYS A N 1
ATOM 626 C CA . CYS A 1 87 ? 9.528 11.649 -8.002 1.00 86.19 87 CYS A CA 1
ATOM 627 C C . CYS A 1 87 ? 8.821 11.097 -9.245 1.00 86.19 87 CYS A C 1
ATOM 629 O O . CYS A 1 87 ? 9.007 9.932 -9.598 1.00 86.19 87 CYS A O 1
ATOM 631 N N . ASP A 1 88 ? 8.149 11.972 -9.994 1.00 83.88 88 ASP A N 1
ATOM 632 C CA . ASP A 1 88 ? 7.377 11.652 -11.204 1.00 83.88 88 ASP A CA 1
ATOM 633 C C . ASP A 1 88 ? 8.195 10.909 -12.284 1.00 83.88 88 ASP A C 1
ATOM 635 O O . ASP A 1 88 ? 7.649 10.176 -13.105 1.00 83.88 88 ASP A O 1
ATOM 639 N N . SER A 1 89 ? 9.522 11.080 -12.334 1.00 81.38 89 SER A N 1
ATOM 640 C CA . SER A 1 89 ? 10.374 10.360 -13.297 1.00 81.38 89 SER A CA 1
ATOM 641 C C . SER A 1 89 ? 10.702 8.924 -12.863 1.00 81.38 89 SER A C 1
ATOM 643 O O . SER A 1 89 ? 11.063 8.072 -13.692 1.00 81.38 89 SER A O 1
ATOM 645 N N . LEU A 1 90 ? 10.568 8.633 -11.567 1.00 79.31 90 LEU A N 1
ATOM 646 C CA . LEU A 1 90 ? 10.719 7.306 -10.979 1.00 79.31 90 LEU A CA 1
ATOM 647 C C . LEU A 1 90 ? 9.384 6.658 -10.608 1.00 79.31 90 LEU A C 1
ATOM 649 O O . LEU A 1 90 ? 9.365 5.446 -10.355 1.00 79.31 90 LEU A O 1
ATOM 653 N N . ASP A 1 91 ? 8.297 7.418 -10.641 1.00 80.44 91 ASP A N 1
ATOM 654 C CA . ASP A 1 91 ? 6.944 6.950 -10.427 1.00 80.44 91 ASP A CA 1
ATOM 655 C C . ASP A 1 91 ? 6.171 6.835 -11.743 1.00 80.44 91 ASP A C 1
ATOM 657 O O . ASP A 1 91 ? 6.057 7.771 -12.523 1.00 80.44 91 ASP A O 1
ATOM 661 N N . GLY A 1 92 ? 5.629 5.650 -12.009 1.00 81.69 92 GLY A N 1
ATOM 662 C CA . GLY A 1 92 ? 4.727 5.472 -13.146 1.00 81.69 92 GLY A CA 1
ATOM 663 C C . GLY A 1 92 ? 3.272 5.787 -12.801 1.00 81.69 92 GLY A C 1
ATOM 664 O O . GLY A 1 92 ? 2.398 5.518 -13.623 1.00 81.69 92 GLY A O 1
ATOM 665 N N . CYS A 1 93 ? 3.009 6.271 -11.584 1.00 87.19 93 CYS A N 1
ATOM 666 C CA . CYS A 1 93 ? 1.685 6.421 -11.006 1.00 87.19 93 CYS A CA 1
ATOM 667 C C . CYS A 1 93 ? 1.359 7.792 -10.413 1.00 87.19 93 CYS A C 1
ATOM 669 O O . CYS A 1 93 ? 0.469 7.871 -9.575 1.00 87.19 93 CYS A O 1
ATOM 671 N N . SER A 1 94 ? 1.920 8.870 -10.952 1.00 83.62 94 SER A N 1
ATOM 672 C CA . SER A 1 94 ? 1.815 10.221 -10.381 1.00 83.62 94 SER A CA 1
ATOM 673 C C . SER A 1 94 ? 0.447 10.915 -10.542 1.00 83.62 94 SER A C 1
ATOM 675 O O . SER A 1 94 ? 0.321 12.143 -10.489 1.00 83.62 94 SER A O 1
ATOM 677 N N . SER A 1 95 ? -0.622 10.148 -10.779 1.00 80.94 95 SER A N 1
ATOM 678 C CA . SER A 1 95 ? -1.990 10.670 -10.756 1.00 80.94 95 SER A CA 1
ATOM 679 C C . SER A 1 95 ? -2.393 10.953 -9.307 1.00 80.94 95 SER A C 1
ATOM 681 O O . SER A 1 95 ? -2.339 10.032 -8.501 1.00 80.94 95 SER A O 1
ATOM 683 N N . PRO A 1 96 ? -2.953 12.136 -8.979 1.00 76.75 96 PRO A N 1
ATOM 684 C CA . PRO A 1 96 ? -3.451 12.430 -7.630 1.00 76.75 96 PRO A CA 1
ATOM 685 C C . PRO A 1 96 ? -4.516 11.447 -7.120 1.00 76.75 96 PRO A C 1
ATOM 687 O O . PRO A 1 96 ? -4.755 11.355 -5.921 1.00 76.75 96 PRO A O 1
ATOM 690 N N . ASN A 1 97 ? -5.184 10.737 -8.035 1.00 81.81 97 ASN A N 1
ATOM 691 C CA . ASN A 1 97 ? -6.150 9.688 -7.728 1.00 81.81 97 ASN A CA 1
ATOM 692 C C . ASN A 1 97 ? -5.753 8.413 -8.487 1.00 81.81 97 ASN A C 1
ATOM 694 O O . ASN A 1 97 ? -6.299 8.147 -9.565 1.00 81.81 97 ASN A O 1
ATOM 698 N N . PRO A 1 98 ? -4.776 7.641 -7.988 1.00 87.81 98 PRO A N 1
ATOM 699 C CA . PRO A 1 98 ? -4.362 6.407 -8.637 1.00 87.81 98 PRO A CA 1
ATOM 700 C C . PRO A 1 98 ? -5.404 5.305 -8.408 1.00 87.81 98 PRO A C 1
ATOM 702 O O . PRO A 1 98 ? -6.125 5.297 -7.406 1.00 87.81 98 PRO A O 1
ATOM 705 N N . ALA A 1 99 ? -5.463 4.323 -9.312 1.00 93.06 99 ALA A N 1
ATOM 706 C CA . ALA A 1 99 ? -6.249 3.122 -9.051 1.00 93.06 99 ALA A CA 1
ATOM 707 C C . ALA A 1 99 ? -5.671 2.375 -7.841 1.00 93.06 99 ALA A C 1
ATOM 709 O O . ALA A 1 99 ? -4.456 2.241 -7.703 1.00 93.06 99 ALA A O 1
ATOM 710 N N . LEU A 1 100 ? -6.532 1.853 -6.974 1.00 95.00 100 LEU A N 1
ATOM 711 C CA . LEU A 1 100 ? -6.098 1.085 -5.812 1.00 95.00 100 LEU A CA 1
ATOM 712 C C . LEU A 1 100 ? -5.997 -0.397 -6.171 1.00 95.00 100 LEU A C 1
ATOM 714 O O . LEU A 1 100 ? -6.870 -0.956 -6.839 1.00 95.00 100 LEU A O 1
ATOM 718 N N . VAL A 1 101 ? -4.924 -1.046 -5.727 1.00 96.81 101 VAL A N 1
ATOM 719 C CA . VAL A 1 101 ? -4.787 -2.497 -5.860 1.00 96.81 101 VAL A CA 1
ATOM 720 C C . VAL A 1 101 ? -5.617 -3.176 -4.774 1.00 96.81 101 VAL A C 1
ATOM 722 O O . VAL A 1 101 ? -5.363 -3.003 -3.584 1.00 96.81 101 VAL A O 1
ATOM 725 N N . ASP A 1 102 ? -6.551 -4.021 -5.192 1.00 96.12 102 ASP A N 1
ATOM 726 C CA . ASP A 1 102 ? -7.387 -4.837 -4.322 1.00 96.12 102 ASP A CA 1
ATOM 727 C C . ASP A 1 102 ? -6.636 -6.067 -3.797 1.00 96.12 102 ASP A C 1
ATOM 729 O O . ASP A 1 102 ? -5.891 -6.749 -4.516 1.00 96.12 102 ASP A O 1
ATOM 733 N N . ALA A 1 103 ? -6.896 -6.387 -2.526 1.00 96.06 103 ALA A N 1
ATOM 734 C CA . ALA A 1 103 ? -6.296 -7.497 -1.787 1.00 96.06 103 ALA A CA 1
ATOM 735 C C . ALA A 1 103 ? -4.765 -7.640 -1.989 1.00 96.06 103 ALA A C 1
ATOM 737 O O . ALA A 1 103 ? -4.285 -8.752 -2.262 1.00 96.06 103 ALA A O 1
ATOM 738 N N . PRO A 1 104 ? -3.982 -6.548 -1.868 1.00 98.25 104 PRO A N 1
ATOM 739 C CA . PRO A 1 104 ? -2.562 -6.596 -2.142 1.00 98.25 104 PRO A CA 1
ATOM 740 C C . PRO A 1 104 ? -1.843 -7.349 -1.020 1.00 98.25 104 PRO A C 1
ATOM 742 O O . PRO A 1 104 ? -2.184 -7.249 0.157 1.00 98.25 104 PRO A O 1
ATOM 745 N N . ARG A 1 105 ? -0.818 -8.114 -1.376 1.00 98.19 105 ARG A N 1
ATOM 746 C CA . ARG A 1 105 ? 0.105 -8.740 -0.429 1.00 98.19 105 ARG A CA 1
ATOM 747 C C . ARG A 1 105 ? 1.519 -8.493 -0.897 1.00 98.19 105 ARG A C 1
ATOM 749 O O . ARG A 1 105 ? 1.847 -8.786 -2.046 1.00 98.19 105 ARG A O 1
ATOM 756 N N . PHE A 1 106 ? 2.349 -8.036 0.027 1.00 97.62 106 PHE A N 1
ATOM 757 C CA . PHE A 1 106 ? 3.764 -7.807 -0.199 1.00 97.62 106 PHE A CA 1
ATOM 758 C C . PHE A 1 106 ? 4.585 -8.604 0.814 1.00 97.62 106 PHE A C 1
ATOM 760 O O . PHE A 1 106 ? 4.201 -8.771 1.972 1.00 97.62 106 PHE A O 1
ATOM 767 N N . THR A 1 107 ? 5.681 -9.206 0.377 1.00 96.75 107 THR A N 1
ATOM 768 C CA . THR A 1 107 ? 6.544 -10.011 1.241 1.00 96.75 107 THR A CA 1
ATOM 769 C C . THR A 1 107 ? 7.984 -9.831 0.815 1.00 96.75 107 THR A C 1
ATOM 771 O O . THR A 1 107 ? 8.296 -9.999 -0.363 1.00 96.75 107 THR A O 1
ATOM 774 N N . VAL A 1 108 ? 8.849 -9.552 1.786 1.00 95.75 108 VAL A N 1
ATOM 775 C CA . VAL A 1 108 ? 10.299 -9.528 1.596 1.00 95.75 108 VAL A CA 1
ATOM 776 C C . VAL A 1 108 ? 10.916 -10.577 2.502 1.00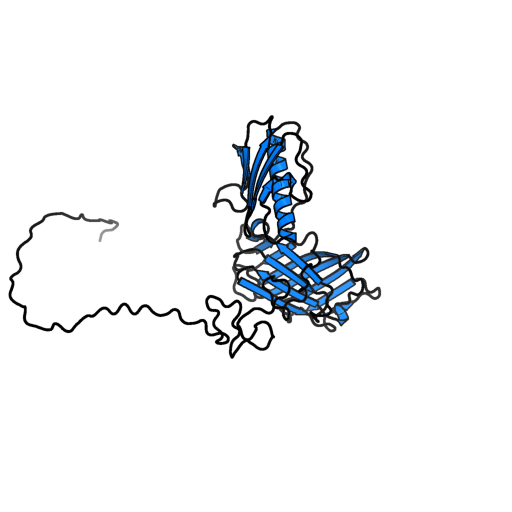 95.75 108 VAL A C 1
ATOM 778 O O . VAL A 1 108 ? 10.690 -10.554 3.708 1.00 95.75 108 VAL A O 1
ATOM 781 N N . GLY A 1 109 ? 11.672 -11.514 1.943 1.00 94.19 109 GLY A N 1
ATOM 782 C CA . GLY A 1 109 ? 12.478 -12.472 2.701 1.00 94.19 109 GLY A CA 1
ATOM 783 C C . GLY A 1 109 ? 13.956 -12.119 2.597 1.00 94.19 109 GLY A C 1
ATOM 784 O O . GLY A 1 109 ? 14.367 -11.656 1.543 1.00 94.19 109 GLY A O 1
ATOM 785 N N . GLY A 1 110 ? 14.732 -12.369 3.650 1.00 89.75 110 GLY A N 1
ATOM 786 C CA . GLY A 1 110 ? 16.143 -11.963 3.707 1.00 89.75 110 GLY A CA 1
ATOM 787 C C . GLY A 1 110 ? 16.374 -10.615 4.397 1.00 89.75 110 GLY A C 1
ATOM 788 O O . GLY A 1 110 ? 17.501 -10.197 4.565 1.00 89.75 110 GLY A O 1
ATOM 789 N N . VAL A 1 111 ? 15.340 -9.969 4.952 1.00 85.56 111 VAL A N 1
ATOM 790 C CA . VAL A 1 111 ? 15.452 -8.613 5.548 1.00 85.56 111 VAL A CA 1
ATOM 791 C C . VAL A 1 111 ? 16.471 -8.464 6.694 1.00 85.56 111 VAL A C 1
ATOM 793 O O . VAL A 1 111 ? 16.731 -7.354 7.144 1.00 85.56 111 VAL A O 1
ATOM 796 N N . SER A 1 112 ? 17.012 -9.570 7.209 1.00 81.19 112 SER A N 1
ATOM 797 C CA . SER A 1 112 ? 18.059 -9.600 8.234 1.00 81.19 112 SER A CA 1
ATOM 798 C C . SER A 1 112 ? 19.386 -10.200 7.734 1.00 81.19 112 SER A C 1
ATOM 800 O O . SER A 1 112 ? 20.261 -10.490 8.551 1.00 81.19 112 SER A O 1
ATOM 802 N N . THR A 1 113 ? 19.503 -10.503 6.440 1.00 82.12 113 THR A N 1
ATOM 803 C CA . THR A 1 113 ? 20.705 -11.007 5.761 1.00 82.12 113 THR A CA 1
ATOM 804 C C . THR A 1 113 ? 21.365 -9.879 4.954 1.00 82.12 113 THR A C 1
ATOM 806 O O . THR A 1 113 ? 20.803 -8.785 4.855 1.00 82.12 113 THR A O 1
ATOM 809 N N . PRO A 1 114 ? 22.620 -10.047 4.494 1.00 83.94 114 PRO A N 1
ATOM 810 C CA . PRO A 1 114 ? 23.297 -9.015 3.715 1.00 83.94 114 PRO A CA 1
ATOM 811 C C . PRO A 1 114 ? 22.527 -8.647 2.443 1.00 83.94 114 PRO A C 1
ATOM 813 O O . PRO A 1 114 ? 21.985 -9.514 1.770 1.00 83.94 114 PRO A O 1
ATOM 816 N N . ALA A 1 115 ? 22.562 -7.369 2.067 1.00 82.38 115 ALA A N 1
ATOM 817 C CA . ALA A 1 115 ? 21.954 -6.892 0.829 1.00 82.38 115 ALA A CA 1
ATOM 818 C C . ALA A 1 115 ? 22.419 -7.702 -0.399 1.00 82.38 115 ALA A C 1
ATOM 820 O O . ALA A 1 115 ? 23.593 -8.064 -0.513 1.00 82.38 115 ALA A O 1
ATOM 821 N N . GLY A 1 116 ? 21.504 -7.940 -1.341 1.00 84.00 116 GLY A N 1
ATOM 822 C CA . GLY A 1 116 ? 21.779 -8.687 -2.571 1.00 84.00 116 GLY A CA 1
ATOM 823 C C . GLY A 1 116 ? 21.390 -10.167 -2.520 1.00 84.00 116 GLY A C 1
ATOM 824 O O . GLY A 1 116 ? 21.577 -10.864 -3.517 1.00 84.00 116 GLY A O 1
ATOM 825 N N . ASP A 1 117 ? 20.827 -10.660 -1.411 1.00 88.06 117 ASP A N 1
ATOM 826 C CA . ASP A 1 117 ? 20.215 -11.994 -1.321 1.00 88.06 117 ASP A CA 1
ATOM 827 C C . ASP A 1 117 ? 18.697 -11.972 -1.063 1.00 88.06 117 ASP A C 1
ATOM 829 O O . ASP A 1 117 ? 18.061 -13.033 -1.042 1.00 88.06 117 ASP A O 1
ATOM 833 N N . ASP A 1 118 ? 18.095 -10.779 -0.989 1.00 94.50 118 ASP A N 1
ATOM 834 C CA . ASP A 1 118 ? 16.685 -10.632 -0.657 1.00 94.50 118 ASP A CA 1
ATOM 835 C C . ASP A 1 118 ? 15.779 -11.219 -1.739 1.00 94.50 118 ASP A C 1
ATOM 837 O O . ASP A 1 118 ? 16.047 -11.202 -2.949 1.00 94.50 118 ASP A O 1
ATOM 841 N N . THR A 1 119 ? 14.637 -11.709 -1.275 1.00 96.00 119 THR A N 1
ATOM 842 C CA . THR A 1 119 ? 13.524 -12.148 -2.111 1.00 96.00 119 THR A CA 1
ATOM 843 C C . THR A 1 119 ? 12.355 -11.207 -1.924 1.00 96.00 119 THR A C 1
ATOM 845 O O . THR A 1 119 ? 12.088 -10.755 -0.815 1.00 96.00 119 THR A O 1
ATOM 848 N N . LEU A 1 120 ? 11.629 -10.948 -3.002 1.00 96.56 120 LEU A N 1
ATOM 849 C CA . LEU A 1 120 ? 10.447 -10.100 -3.003 1.00 96.56 120 LEU A CA 1
ATOM 850 C C . LEU A 1 120 ? 9.297 -10.850 -3.650 1.00 96.56 120 LEU A C 1
ATOM 852 O O . LEU A 1 120 ? 9.472 -11.560 -4.643 1.00 96.56 120 LEU A O 1
ATOM 856 N N . ARG A 1 121 ? 8.099 -10.676 -3.103 1.00 98.12 121 ARG A N 1
ATOM 857 C CA . ARG A 1 121 ? 6.868 -11.129 -3.732 1.00 98.12 121 ARG A CA 1
ATOM 858 C C . ARG A 1 121 ? 5.765 -10.109 -3.537 1.00 98.12 121 ARG A C 1
ATOM 860 O O . ARG A 1 121 ? 5.448 -9.753 -2.407 1.00 98.12 121 ARG A O 1
ATOM 867 N N . PHE A 1 122 ? 5.130 -9.737 -4.638 1.00 98.62 122 PHE A N 1
ATOM 868 C CA . PHE A 1 122 ? 3.920 -8.931 -4.648 1.00 98.62 122 PHE A CA 1
ATOM 869 C C . PHE A 1 122 ? 2.794 -9.678 -5.367 1.00 98.62 122 PHE A C 1
ATOM 871 O O . PHE A 1 122 ? 3.018 -10.321 -6.398 1.00 98.62 122 PHE A O 1
ATOM 878 N N . THR A 1 123 ? 1.580 -9.605 -4.830 1.00 98.69 123 THR A N 1
ATOM 879 C CA . THR A 1 123 ? 0.361 -10.089 -5.491 1.00 98.69 123 THR A CA 1
ATOM 880 C C . THR A 1 123 ? -0.800 -9.149 -5.227 1.00 98.69 123 THR A C 1
ATOM 882 O O . THR A 1 123 ? -0.894 -8.633 -4.121 1.00 98.69 123 THR A O 1
ATOM 885 N N . GLY A 1 124 ? -1.720 -9.013 -6.178 1.00 97.94 124 GLY A N 1
ATOM 886 C CA . GLY A 1 124 ? -2.940 -8.223 -6.002 1.00 97.94 124 GLY A CA 1
ATOM 887 C C . GLY A 1 124 ? -3.840 -8.262 -7.234 1.00 97.94 124 GLY A C 1
ATOM 888 O O . GLY A 1 124 ? -3.516 -8.921 -8.231 1.00 97.94 124 GLY A O 1
ATOM 889 N N . LEU A 1 125 ? -4.974 -7.573 -7.155 1.00 97.12 125 LEU A N 1
ATOM 890 C CA . LEU A 1 125 ? -5.882 -7.335 -8.273 1.00 97.12 125 LEU A CA 1
ATOM 891 C C . LEU A 1 125 ? -5.886 -5.839 -8.590 1.00 97.12 125 LEU A C 1
ATOM 893 O O . LEU A 1 125 ? -6.221 -5.037 -7.735 1.00 97.12 125 LEU A O 1
ATOM 897 N N . LEU A 1 126 ? -5.519 -5.460 -9.807 1.00 95.50 126 LEU A N 1
ATOM 898 C CA . LEU A 1 126 ? -5.514 -4.065 -10.239 1.00 95.50 126 LEU A CA 1
ATOM 899 C C . LEU A 1 126 ? -6.648 -3.845 -11.236 1.00 95.50 126 LEU A C 1
ATOM 901 O O . LEU A 1 126 ? -6.664 -4.482 -12.289 1.00 95.50 126 LEU A O 1
ATOM 905 N N . THR A 1 127 ? -7.590 -2.968 -10.904 1.00 94.81 127 THR A N 1
ATOM 906 C CA . THR A 1 127 ? -8.672 -2.568 -11.811 1.00 94.81 127 THR A CA 1
ATOM 907 C C . THR A 1 127 ? -8.350 -1.205 -12.397 1.00 94.81 127 THR A C 1
ATOM 909 O O . THR A 1 127 ? -8.160 -0.247 -11.661 1.00 94.81 127 THR A O 1
ATOM 912 N N . LEU A 1 128 ? -8.274 -1.134 -13.723 1.00 90.75 128 LEU A N 1
ATOM 913 C CA . LEU A 1 128 ? -7.897 0.072 -14.458 1.00 90.75 128 LEU A CA 1
ATOM 914 C C . LEU A 1 128 ? -9.108 0.678 -15.171 1.00 90.75 128 LEU A C 1
ATOM 916 O O . LEU A 1 128 ? -10.101 -0.003 -15.428 1.00 90.75 128 LEU A O 1
ATOM 920 N N . GLU A 1 129 ? -9.014 1.947 -15.549 1.00 85.25 129 GLU A N 1
ATOM 921 C CA . GLU A 1 129 ? -10.021 2.580 -16.411 1.00 85.25 129 GLU A CA 1
ATOM 922 C C . GLU A 1 129 ? -9.816 2.219 -17.893 1.00 85.25 129 GLU A C 1
ATOM 924 O O . GLU A 1 129 ? -10.770 2.129 -18.665 1.00 85.25 129 GLU A O 1
ATOM 929 N N . SER A 1 130 ? -8.569 1.949 -18.296 1.00 75.75 130 SER A N 1
ATOM 930 C CA . SER A 1 130 ? -8.212 1.563 -19.664 1.00 75.75 130 SER A CA 1
ATOM 931 C C . SER A 1 130 ? -8.185 0.044 -19.856 1.00 75.75 130 SER A C 1
ATOM 933 O O . SER A 1 130 ? -7.751 -0.719 -18.993 1.00 75.75 130 SER A O 1
ATOM 935 N N . THR A 1 131 ? -8.597 -0.404 -21.045 1.00 71.12 131 THR A N 1
ATOM 936 C CA . THR A 1 131 ? -8.474 -1.803 -21.494 1.00 71.12 131 THR A CA 1
ATOM 937 C C . THR A 1 131 ? -7.211 -2.067 -22.321 1.00 71.12 131 THR A C 1
ATOM 939 O O . THR A 1 131 ? -6.922 -3.233 -22.616 1.00 71.12 131 THR A O 1
ATOM 942 N N . SER A 1 132 ? -6.476 -1.012 -22.696 1.00 82.38 132 SER A N 1
ATOM 943 C CA . SER A 1 132 ? -5.274 -1.075 -23.534 1.00 82.38 132 SER A CA 1
ATOM 944 C C . SER A 1 132 ? -4.032 -1.231 -22.659 1.00 82.38 132 SER A C 1
ATOM 946 O O . SER A 1 132 ? -3.365 -0.260 -22.305 1.00 82.38 132 SER A O 1
ATOM 948 N N . VAL A 1 133 ? -3.769 -2.476 -22.269 1.00 89.56 133 VAL A N 1
ATOM 949 C CA . VAL A 1 133 ? -2.614 -2.889 -21.469 1.00 89.56 133 VAL A CA 1
ATOM 950 C C . VAL A 1 133 ? -1.819 -3.887 -22.298 1.00 89.56 133 VAL A C 1
ATOM 952 O O . VAL A 1 133 ? -2.387 -4.883 -22.741 1.00 89.56 133 VAL A O 1
ATOM 955 N N . ASP A 1 134 ? -0.529 -3.622 -22.506 1.00 91.62 134 ASP A N 1
ATOM 956 C CA . ASP A 1 134 ? 0.390 -4.545 -23.181 1.00 91.62 134 ASP A CA 1
ATOM 957 C C . ASP A 1 134 ? 1.830 -4.374 -22.662 1.00 91.62 134 ASP A C 1
ATOM 959 O O . ASP A 1 134 ? 2.682 -3.778 -23.328 1.00 91.62 134 ASP A O 1
ATOM 963 N N . PRO A 1 135 ? 2.133 -4.900 -21.464 1.00 94.62 135 PRO A N 1
ATOM 964 C CA . PRO A 1 135 ? 3.459 -4.764 -20.876 1.00 94.62 135 PRO A CA 1
ATOM 965 C C . PRO A 1 135 ? 4.535 -5.535 -21.653 1.00 94.62 135 PRO A C 1
ATOM 967 O O . PRO A 1 135 ? 5.719 -5.249 -21.499 1.00 94.62 135 PRO A O 1
ATOM 970 N N . ALA A 1 136 ? 4.166 -6.484 -22.525 1.00 95.94 136 ALA A N 1
ATOM 971 C CA . ALA A 1 136 ? 5.157 -7.160 -23.355 1.00 95.94 136 ALA A CA 1
ATOM 972 C C . ALA A 1 136 ? 5.754 -6.253 -24.427 1.00 95.94 136 ALA A C 1
ATOM 974 O O . ALA A 1 136 ? 6.916 -6.445 -24.763 1.00 95.94 136 ALA A O 1
ATOM 975 N N . SER A 1 137 ? 5.011 -5.284 -24.964 1.00 94.06 137 SER A N 1
ATOM 976 C CA . SER A 1 137 ? 5.567 -4.314 -25.916 1.00 94.06 137 SER A CA 1
ATOM 977 C C . SER A 1 137 ? 5.977 -3.005 -25.244 1.00 94.06 137 SER A C 1
ATOM 979 O O . SER A 1 137 ? 6.987 -2.422 -25.633 1.00 94.06 137 SER A O 1
ATOM 981 N N . ARG A 1 138 ? 5.240 -2.575 -24.214 1.00 92.75 138 ARG A N 1
ATOM 982 C CA . ARG A 1 138 ? 5.411 -1.269 -23.557 1.00 92.75 138 ARG A CA 1
ATOM 983 C C . ARG A 1 138 ? 6.266 -1.319 -22.288 1.00 92.75 138 ARG A C 1
ATOM 985 O O . ARG A 1 138 ? 6.753 -0.293 -21.839 1.00 92.75 138 ARG A O 1
ATOM 992 N N . GLY A 1 139 ? 6.519 -2.505 -21.742 1.00 94.44 139 GLY A N 1
ATOM 993 C CA . GLY A 1 139 ? 7.234 -2.670 -20.479 1.00 94.44 139 GLY A CA 1
ATOM 994 C C . GLY A 1 139 ? 6.352 -2.425 -19.255 1.00 94.44 139 GLY A C 1
ATOM 995 O O . GLY A 1 139 ? 5.127 -2.402 -19.338 1.00 94.44 139 GLY A O 1
ATOM 996 N N . MET A 1 140 ? 6.982 -2.309 -18.091 1.00 94.44 140 MET A N 1
ATOM 997 C CA . MET A 1 140 ? 6.317 -2.119 -16.803 1.00 94.44 140 MET A CA 1
ATOM 998 C C . MET A 1 140 ? 7.259 -1.399 -15.836 1.00 94.44 140 MET A C 1
ATOM 1000 O O . MET A 1 140 ? 8.469 -1.608 -15.890 1.00 94.44 140 MET A O 1
ATOM 1004 N N . ARG A 1 141 ? 6.725 -0.627 -14.892 1.00 93.88 141 ARG A N 1
ATOM 1005 C CA . ARG A 1 141 ? 7.475 -0.072 -13.762 1.00 93.88 141 ARG A CA 1
ATOM 1006 C C . ARG A 1 141 ? 6.911 -0.587 -12.440 1.00 93.88 141 ARG A C 1
ATOM 1008 O O . ARG A 1 141 ? 5.698 -0.713 -12.273 1.00 93.88 141 ARG A O 1
ATOM 1015 N N . ILE A 1 142 ? 7.806 -0.909 -11.510 1.00 94.44 142 ILE A N 1
ATOM 1016 C CA . ILE A 1 142 ? 7.474 -1.172 -10.109 1.00 94.44 142 ILE A CA 1
ATOM 1017 C C . ILE A 1 142 ? 8.356 -0.303 -9.226 1.00 94.44 142 ILE A C 1
ATOM 1019 O O . ILE A 1 142 ? 9.586 -0.380 -9.301 1.00 94.44 142 ILE A O 1
ATOM 1023 N N . THR A 1 143 ? 7.713 0.458 -8.353 1.00 93.81 143 THR A N 1
ATOM 1024 C CA . THR A 1 143 ? 8.391 1.235 -7.323 1.00 93.81 143 THR A CA 1
ATOM 1025 C C . THR A 1 143 ? 7.835 0.830 -5.965 1.00 93.81 143 THR A C 1
ATOM 1027 O O . THR A 1 143 ? 6.628 0.698 -5.786 1.00 93.81 143 THR A O 1
ATOM 1030 N N . VAL A 1 144 ? 8.717 0.546 -5.012 1.00 93.50 144 VAL A N 1
ATOM 1031 C CA . VAL A 1 144 ? 8.362 0.263 -3.622 1.00 93.50 144 VAL A CA 1
ATOM 1032 C C . VAL A 1 144 ? 9.007 1.333 -2.775 1.00 93.50 144 VAL A C 1
ATOM 1034 O O . VAL A 1 144 ? 10.230 1.446 -2.774 1.00 93.50 144 VAL A O 1
ATOM 1037 N N . THR A 1 145 ? 8.197 2.061 -2.025 1.00 90.88 145 THR A N 1
ATOM 1038 C CA . THR A 1 145 ? 8.629 3.198 -1.217 1.00 90.88 145 THR A CA 1
ATOM 1039 C C . THR A 1 145 ? 8.178 3.008 0.210 1.00 90.88 145 THR A C 1
ATOM 1041 O O . THR A 1 145 ? 7.123 2.433 0.486 1.00 90.88 145 THR A O 1
ATOM 1044 N N . GLN A 1 146 ? 9.003 3.480 1.132 1.00 88.94 146 GLN A N 1
ATOM 1045 C CA . GLN A 1 146 ? 8.632 3.593 2.527 1.00 88.94 146 GLN A CA 1
ATOM 1046 C C . GLN A 1 146 ? 8.649 5.063 2.928 1.00 88.94 146 GLN A C 1
ATOM 1048 O O . GLN A 1 146 ? 9.628 5.771 2.676 1.00 88.94 146 GLN A O 1
ATOM 1053 N N . ALA A 1 147 ? 7.564 5.509 3.562 1.00 85.00 147 ALA A N 1
ATOM 1054 C CA . ALA A 1 147 ? 7.443 6.876 4.054 1.00 85.00 147 ALA A CA 1
ATOM 1055 C C . ALA A 1 147 ? 8.668 7.255 4.907 1.00 85.00 147 ALA A C 1
ATOM 1057 O O . ALA A 1 147 ? 9.211 6.418 5.619 1.00 85.00 147 ALA A O 1
ATOM 1058 N N . PHE A 1 148 ? 9.123 8.509 4.847 1.00 80.88 148 PHE A N 1
ATOM 1059 C CA . PHE A 1 148 ? 10.311 9.017 5.569 1.00 80.88 148 PHE A CA 1
ATOM 1060 C C . PHE A 1 148 ? 11.666 8.381 5.207 1.00 80.88 148 PHE A C 1
ATOM 1062 O O . PHE A 1 148 ? 12.679 8.765 5.791 1.00 80.88 148 PHE A O 1
ATOM 1069 N N . VAL A 1 149 ? 11.701 7.406 4.297 1.00 82.12 149 VAL A N 1
ATOM 1070 C CA . VAL A 1 149 ? 12.924 6.699 3.886 1.00 82.12 149 VAL A CA 1
ATOM 1071 C C . VAL A 1 149 ? 13.183 6.902 2.398 1.00 82.12 149 VAL A C 1
ATOM 1073 O O . VAL A 1 149 ? 14.319 7.159 2.017 1.00 82.12 149 VAL A O 1
ATOM 1076 N N . GLY A 1 150 ? 12.140 6.809 1.572 1.00 80.56 150 GLY A N 1
ATOM 1077 C CA . GLY A 1 150 ? 12.243 6.861 0.116 1.00 80.56 150 GLY A CA 1
ATOM 1078 C C . GLY A 1 150 ? 12.163 5.471 -0.535 1.00 80.56 150 GLY A C 1
ATOM 1079 O O . GLY A 1 150 ? 11.686 4.513 0.093 1.00 80.56 150 GLY A O 1
ATOM 1080 N N . PRO A 1 151 ? 12.567 5.349 -1.812 1.00 85.69 151 PRO A N 1
ATOM 1081 C CA . PRO A 1 151 ? 12.399 4.125 -2.584 1.00 85.69 151 PRO A CA 1
ATOM 1082 C C . PRO A 1 151 ? 13.328 3.004 -2.094 1.00 85.69 151 PRO A C 1
ATOM 1084 O O . PRO A 1 151 ? 14.548 3.136 -2.061 1.00 85.69 151 PRO A O 1
ATOM 1087 N N . ILE A 1 152 ? 12.732 1.859 -1.764 1.00 89.06 152 ILE A N 1
ATOM 1088 C CA . ILE A 1 152 ? 13.405 0.579 -1.490 1.00 89.06 152 ILE A CA 1
ATOM 1089 C C . ILE A 1 152 ? 13.688 -0.162 -2.808 1.00 89.06 152 ILE A C 1
ATOM 1091 O O . ILE A 1 152 ? 14.676 -0.881 -2.940 1.00 89.06 152 ILE A O 1
ATOM 1095 N N . LEU A 1 153 ? 12.808 -0.002 -3.797 1.00 91.94 153 LEU A N 1
ATOM 1096 C CA . LEU A 1 153 ? 12.949 -0.550 -5.143 1.00 91.94 153 LEU A CA 1
ATOM 1097 C C . LEU A 1 153 ? 12.410 0.472 -6.137 1.00 91.94 153 LEU A C 1
ATOM 1099 O O . LEU A 1 153 ? 11.300 0.946 -5.958 1.00 91.94 153 LEU A O 1
ATOM 1103 N N . ALA A 1 154 ? 13.143 0.734 -7.213 1.00 91.06 154 ALA A N 1
ATOM 1104 C CA . ALA A 1 154 ? 12.637 1.425 -8.395 1.00 91.06 154 ALA A CA 1
ATOM 1105 C C . ALA A 1 154 ? 13.146 0.671 -9.629 1.00 91.06 154 ALA A C 1
ATOM 1107 O O . ALA A 1 154 ? 14.319 0.772 -9.989 1.00 91.06 154 ALA A O 1
ATOM 1108 N N . ALA A 1 155 ? 12.298 -0.162 -10.234 1.00 92.62 155 ALA A N 1
ATOM 1109 C CA . ALA A 1 155 ? 12.675 -1.001 -11.367 1.00 92.62 155 ALA A CA 1
ATOM 1110 C C . ALA A 1 155 ? 11.811 -0.708 -12.592 1.00 92.62 155 ALA A C 1
ATOM 1112 O O . ALA A 1 155 ? 10.581 -0.745 -12.532 1.00 92.62 155 ALA A O 1
ATOM 1113 N N . VAL A 1 156 ? 12.486 -0.499 -13.722 1.00 94.69 156 VAL A N 1
ATOM 1114 C CA . VAL A 1 156 ? 11.877 -0.458 -15.052 1.00 94.69 156 VAL A CA 1
ATOM 1115 C C . VAL A 1 156 ? 12.135 -1.795 -15.729 1.00 94.69 156 VAL A C 1
ATOM 1117 O O . VAL A 1 156 ? 13.276 -2.225 -15.880 1.00 94.69 156 VAL A O 1
ATOM 1120 N N . ILE A 1 157 ? 11.061 -2.461 -16.124 1.00 96.12 157 ILE A N 1
ATOM 1121 C CA . ILE A 1 157 ? 11.075 -3.718 -16.856 1.00 96.12 157 ILE A CA 1
ATOM 1122 C C . ILE A 1 157 ? 10.822 -3.371 -18.321 1.00 96.12 157 ILE A C 1
ATOM 1124 O O . ILE A 1 157 ? 9.700 -2.994 -18.665 1.00 96.12 157 ILE A O 1
ATOM 1128 N N . PRO A 1 158 ? 11.832 -3.456 -19.199 1.00 95.56 158 PRO A N 1
ATOM 1129 C CA . PRO A 1 158 ? 11.653 -3.085 -20.593 1.00 95.56 158 PRO A CA 1
ATOM 1130 C C . PRO A 1 158 ? 10.670 -4.033 -21.287 1.00 95.56 158 PRO A C 1
ATOM 1132 O O . PRO A 1 158 ? 10.576 -5.216 -20.948 1.00 95.56 158 PRO A O 1
ATOM 1135 N N . GLY A 1 159 ? 9.955 -3.514 -22.284 1.00 94.94 159 GLY A N 1
ATOM 1136 C CA . GLY A 1 159 ? 9.222 -4.347 -23.231 1.00 94.94 159 GLY A CA 1
ATOM 1137 C C . GLY A 1 159 ? 10.171 -5.202 -24.082 1.00 94.94 159 GLY A C 1
ATOM 1138 O O . GLY A 1 159 ? 11.369 -4.936 -24.205 1.00 94.94 159 GLY A O 1
ATOM 1139 N N . GLY A 1 160 ? 9.626 -6.242 -24.699 1.00 95.19 160 GLY A N 1
ATOM 1140 C CA . GLY A 1 160 ? 10.327 -7.138 -25.605 1.00 95.19 160 GLY A CA 1
ATOM 1141 C C . GLY A 1 160 ? 10.911 -8.348 -24.887 1.00 95.19 160 GLY A C 1
ATOM 1142 O O . GLY A 1 160 ? 10.182 -9.236 -24.449 1.00 95.19 160 GLY A O 1
ATOM 1143 N N . ASN A 1 161 ? 12.241 -8.435 -24.833 1.00 95.19 161 ASN A N 1
ATOM 1144 C CA . ASN A 1 161 ? 12.916 -9.651 -24.385 1.00 95.19 161 ASN A CA 1
ATOM 1145 C C . ASN A 1 161 ? 12.532 -10.035 -22.943 1.00 95.19 161 ASN A C 1
ATOM 1147 O O . ASN A 1 161 ? 12.403 -9.183 -22.069 1.00 95.19 161 ASN A O 1
ATOM 1151 N N . GLY A 1 162 ? 12.359 -11.334 -22.699 1.00 95.75 162 GLY A N 1
ATOM 1152 C CA . GLY A 1 162 ? 11.889 -11.872 -21.420 1.00 95.75 162 GLY A CA 1
ATOM 1153 C C . GLY A 1 162 ? 10.367 -11.915 -21.280 1.00 95.75 162 GLY A C 1
ATOM 1154 O O . GLY A 1 162 ? 9.872 -12.687 -20.458 1.00 95.75 162 GLY A O 1
ATOM 1155 N N . TRP A 1 163 ? 9.615 -11.170 -22.096 1.00 97.81 163 TRP A N 1
ATOM 1156 C CA . TRP A 1 163 ? 8.159 -11.246 -22.118 1.00 97.81 163 TRP A CA 1
ATOM 1157 C C . TRP A 1 163 ? 7.638 -12.344 -23.042 1.00 97.81 163 TRP A C 1
ATOM 1159 O O . TRP A 1 163 ? 8.181 -12.651 -24.100 1.00 97.81 163 TRP A O 1
ATOM 1169 N N . THR A 1 164 ? 6.519 -12.930 -22.644 1.00 96.81 164 THR A N 1
ATOM 1170 C CA . THR A 1 164 ? 5.677 -13.789 -23.470 1.00 96.81 164 THR A CA 1
ATOM 1171 C C . THR A 1 164 ? 4.247 -13.306 -23.307 1.00 96.81 164 THR A C 1
ATOM 1173 O O . THR A 1 164 ? 3.742 -13.252 -22.186 1.00 96.81 164 THR A O 1
ATOM 1176 N N . ALA A 1 165 ? 3.610 -12.942 -24.416 1.00 95.00 165 ALA A N 1
ATOM 1177 C CA . ALA A 1 165 ? 2.207 -12.552 -24.464 1.00 95.00 165 ALA A CA 1
ATOM 1178 C C . ALA A 1 165 ? 1.367 -13.708 -25.011 1.00 95.00 165 ALA A C 1
ATOM 1180 O O . ALA A 1 165 ? 1.783 -14.420 -25.928 1.00 95.00 165 ALA A O 1
ATOM 1181 N N . ARG A 1 166 ? 0.173 -13.891 -24.456 1.00 91.56 166 ARG A N 1
ATOM 1182 C CA . ARG A 1 166 ? -0.826 -14.799 -25.013 1.00 91.56 166 ARG A CA 1
ATOM 1183 C C . ARG A 1 166 ? -1.464 -14.156 -26.250 1.00 91.56 166 ARG A C 1
ATOM 1185 O O . ARG A 1 166 ? -1.658 -12.943 -26.274 1.00 91.56 166 ARG A O 1
ATOM 1192 N N . ALA A 1 167 ? -1.809 -14.960 -27.256 1.00 81.94 167 ALA A N 1
ATOM 1193 C CA . ALA A 1 167 ? -2.329 -14.472 -28.539 1.00 81.94 167 ALA A CA 1
ATOM 1194 C C . ALA A 1 167 ? -3.609 -13.629 -28.395 1.00 81.94 167 ALA A C 1
ATOM 1196 O O . ALA A 1 167 ? -3.839 -12.706 -29.169 1.00 81.94 167 ALA A O 1
ATOM 1197 N N . GLU A 1 168 ? -4.420 -13.928 -27.383 1.00 85.06 168 GLU A N 1
ATOM 1198 C CA . GLU A 1 168 ? -5.667 -13.235 -27.072 1.00 85.06 168 GLU A CA 1
ATOM 1199 C C . GLU A 1 168 ? -5.464 -11.852 -26.420 1.00 85.06 168 GLU A C 1
ATOM 1201 O O . GLU A 1 168 ? -6.439 -11.125 -26.241 1.00 85.06 168 GLU A O 1
ATOM 1206 N N . GLY A 1 169 ? -4.231 -11.466 -26.057 1.00 84.81 169 GLY A N 1
ATOM 1207 C CA . GLY A 1 169 ? -3.947 -10.161 -25.442 1.00 84.81 169 GLY A CA 1
ATOM 1208 C C . GLY A 1 169 ? -4.541 -10.001 -24.036 1.00 84.81 169 GLY A C 1
ATOM 1209 O O . GLY A 1 169 ? -4.935 -8.905 -23.629 1.00 84.81 169 GLY A O 1
ATOM 1210 N N . ASP A 1 170 ? -4.667 -11.109 -23.301 1.00 91.19 170 ASP A N 1
ATOM 1211 C CA . ASP A 1 170 ? -5.266 -11.161 -21.964 1.00 91.19 170 ASP A CA 1
ATOM 1212 C C . ASP A 1 170 ? -4.297 -11.654 -20.876 1.00 91.19 170 ASP A C 1
ATOM 1214 O O . ASP A 1 170 ? -4.631 -11.612 -19.691 1.00 91.19 170 ASP A O 1
ATOM 1218 N N . ALA A 1 171 ? -3.099 -12.112 -21.239 1.00 95.38 171 ALA A N 1
ATOM 1219 C CA . ALA A 1 171 ? -2.117 -12.624 -20.296 1.00 95.38 171 ALA A CA 1
ATOM 1220 C C . ALA A 1 171 ? -0.687 -12.412 -20.795 1.00 95.38 171 ALA A C 1
ATOM 1222 O O . ALA A 1 171 ? -0.369 -12.683 -21.952 1.00 95.38 171 ALA A O 1
ATOM 1223 N N . TRP A 1 172 ? 0.182 -12.000 -19.879 1.00 97.19 172 TRP A N 1
ATOM 1224 C CA . TRP A 1 172 ? 1.595 -11.751 -20.115 1.00 97.19 172 TRP A CA 1
ATOM 1225 C C . TRP A 1 172 ? 2.419 -12.347 -18.984 1.00 97.19 172 TRP A C 1
ATOM 1227 O O . TRP A 1 172 ? 2.054 -12.254 -17.807 1.00 97.19 172 TRP A O 1
ATOM 1237 N N . SER A 1 173 ? 3.552 -12.941 -19.335 1.00 97.88 173 SER A N 1
ATOM 1238 C CA . SER A 1 173 ? 4.542 -13.405 -18.373 1.00 97.88 173 SER A CA 1
ATOM 1239 C C . SER A 1 173 ? 5.918 -12.874 -18.721 1.00 97.88 173 SER A C 1
ATOM 1241 O O . SER A 1 173 ? 6.343 -13.002 -19.865 1.00 97.88 173 SER A O 1
ATOM 1243 N N . TYR A 1 174 ? 6.621 -12.353 -17.727 1.00 98.44 174 TYR A N 1
ATOM 1244 C CA . TYR A 1 174 ? 8.027 -11.986 -17.819 1.00 98.44 174 TYR A CA 1
ATOM 1245 C C . TYR A 1 174 ? 8.882 -13.030 -17.107 1.00 98.44 174 TYR A C 1
ATOM 1247 O O . TYR A 1 174 ? 8.490 -13.538 -16.048 1.00 98.44 174 TYR A O 1
ATOM 1255 N N . HIS A 1 175 ? 10.056 -13.320 -17.656 1.00 98.25 175 HIS A N 1
ATOM 1256 C CA . HIS A 1 175 ? 11.046 -14.175 -17.023 1.00 98.25 175 HIS A CA 1
ATOM 1257 C C . HIS A 1 175 ? 12.469 -13.675 -17.268 1.00 98.25 175 HIS A C 1
ATOM 1259 O O . HIS A 1 175 ? 12.932 -13.604 -18.404 1.00 98.25 175 HIS A O 1
ATOM 1265 N N . ASP A 1 176 ? 13.176 -13.427 -16.172 1.00 97.44 176 ASP A N 1
ATOM 1266 C CA . ASP A 1 176 ? 14.580 -13.040 -16.141 1.00 97.44 176 ASP A CA 1
ATOM 1267 C C . ASP A 1 176 ? 15.282 -13.789 -14.997 1.00 97.44 176 ASP A C 1
ATOM 1269 O O . ASP A 1 176 ? 15.192 -13.404 -13.831 1.00 97.44 176 ASP A O 1
ATOM 1273 N N . PRO A 1 177 ? 15.980 -14.897 -15.290 1.00 96.00 177 PRO A N 1
ATOM 1274 C CA . PRO A 1 177 ? 16.669 -15.685 -14.271 1.00 96.00 177 PRO A CA 1
ATOM 1275 C C . PRO A 1 177 ? 17.765 -14.929 -13.514 1.00 96.00 177 PRO A C 1
ATOM 1277 O O . PRO A 1 177 ? 18.171 -15.369 -12.431 1.00 96.00 177 PRO A O 1
ATOM 1280 N N . LEU A 1 178 ? 18.304 -13.856 -14.098 1.00 94.56 178 LEU A N 1
ATOM 1281 C CA . LEU A 1 178 ? 19.389 -13.076 -13.514 1.00 94.56 178 LEU A CA 1
ATOM 1282 C C . LEU A 1 178 ? 18.851 -11.980 -12.594 1.00 94.56 178 LEU A C 1
ATOM 1284 O O . LEU A 1 178 ? 19.512 -11.680 -11.601 1.00 94.56 178 LEU A O 1
ATOM 1288 N N . GLY A 1 179 ? 17.639 -11.483 -12.856 1.00 94.50 179 GLY A N 1
ATOM 1289 C CA . GLY A 1 179 ? 17.053 -10.361 -12.126 1.00 94.50 179 GLY A CA 1
ATOM 1290 C C . GLY A 1 179 ? 17.733 -9.047 -12.500 1.00 94.50 179 GLY A C 1
ATOM 1291 O O . GLY A 1 179 ? 17.991 -8.213 -11.637 1.00 94.50 179 GLY A O 1
ATOM 1292 N N . SER A 1 180 ? 18.076 -8.879 -13.778 1.00 94.44 180 SER A N 1
ATOM 1293 C CA . SER A 1 180 ? 18.839 -7.742 -14.296 1.00 94.44 180 SER A CA 1
ATOM 1294 C C . SER A 1 180 ? 18.154 -6.396 -14.051 1.00 94.44 180 SER A C 1
ATOM 1296 O O . SER A 1 180 ? 18.838 -5.382 -13.958 1.00 94.44 180 SER A O 1
ATOM 1298 N N . ASN A 1 181 ? 16.829 -6.384 -13.892 1.00 94.56 181 ASN A N 1
ATOM 1299 C CA . ASN A 1 181 ? 16.051 -5.183 -13.602 1.00 94.56 181 ASN A CA 1
ATOM 1300 C C . ASN A 1 181 ? 15.588 -5.192 -12.139 1.00 94.56 181 ASN A C 1
ATOM 1302 O O . ASN A 1 181 ? 14.557 -5.778 -11.803 1.00 94.56 181 ASN A O 1
ATOM 1306 N N . GLY A 1 182 ? 16.387 -4.592 -11.252 1.00 93.06 182 GLY A N 1
ATOM 1307 C CA . GLY A 1 182 ? 16.062 -4.454 -9.826 1.00 93.06 182 GLY A CA 1
ATOM 1308 C C . GLY A 1 182 ? 15.826 -5.782 -9.095 1.00 93.06 182 GLY A C 1
ATOM 1309 O O . GLY A 1 182 ? 15.025 -5.830 -8.164 1.00 93.06 182 GLY A O 1
ATOM 1310 N N . GLY A 1 183 ? 16.450 -6.878 -9.542 1.00 95.69 183 GLY A N 1
ATOM 1311 C CA . GLY A 1 183 ? 16.262 -8.228 -9.001 1.00 95.69 183 GLY A CA 1
ATOM 1312 C C . GLY A 1 183 ? 14.933 -8.889 -9.387 1.00 95.69 183 GLY A C 1
ATOM 1313 O O . GLY A 1 183 ? 14.654 -9.997 -8.933 1.00 95.69 183 GLY A O 1
ATOM 1314 N N . ILE A 1 184 ? 14.095 -8.263 -10.222 1.00 97.62 184 ILE A N 1
ATOM 1315 C CA . ILE A 1 184 ? 12.810 -8.833 -10.643 1.00 97.62 184 ILE A CA 1
ATOM 1316 C C . ILE A 1 184 ? 13.041 -9.986 -11.618 1.00 97.62 184 ILE A C 1
ATOM 1318 O O . ILE A 1 184 ? 13.605 -9.815 -12.693 1.00 97.62 184 ILE A O 1
ATOM 1322 N N . THR A 1 185 ? 12.571 -11.173 -11.239 1.00 98.12 185 THR A N 1
ATOM 1323 C CA . THR A 1 185 ? 12.833 -12.422 -11.972 1.00 98.12 185 THR A CA 1
ATOM 1324 C C . THR A 1 185 ? 11.619 -12.990 -12.690 1.00 98.12 185 THR A C 1
ATOM 1326 O O . THR A 1 185 ? 11.762 -13.722 -13.672 1.00 98.12 185 THR A O 1
ATOM 1329 N N . ARG A 1 186 ? 10.410 -12.697 -12.204 1.00 98.44 186 ARG A N 1
ATOM 1330 C CA . ARG A 1 186 ? 9.171 -13.175 -12.819 1.00 98.44 186 ARG A CA 1
ATOM 1331 C C . ARG A 1 186 ? 8.040 -12.186 -12.598 1.00 98.44 186 ARG A C 1
ATOM 1333 O O . ARG A 1 186 ? 7.837 -11.713 -11.484 1.00 98.44 186 ARG A O 1
ATOM 1340 N N . ILE A 1 187 ? 7.264 -11.947 -13.650 1.00 98.62 187 ILE A N 1
ATOM 1341 C CA . ILE A 1 187 ? 6.013 -11.185 -13.586 1.00 98.62 187 ILE A CA 1
ATOM 1342 C C . ILE A 1 187 ? 4.930 -11.999 -14.276 1.00 98.62 187 ILE A C 1
ATOM 1344 O O . ILE A 1 187 ? 5.184 -12.659 -15.281 1.00 98.62 187 ILE A O 1
ATOM 1348 N N . VAL A 1 188 ? 3.723 -11.964 -13.730 1.00 98.25 188 VAL A N 1
ATOM 1349 C CA . VAL A 1 188 ? 2.506 -12.420 -14.389 1.00 98.25 188 VAL A CA 1
ATOM 1350 C C . VAL A 1 188 ? 1.487 -11.299 -14.285 1.00 98.25 188 VAL A C 1
ATOM 1352 O O . VAL A 1 188 ? 1.126 -10.888 -13.181 1.00 98.25 188 VAL A O 1
ATOM 1355 N N . VAL A 1 189 ? 1.011 -10.853 -15.442 1.00 97.06 189 VAL A N 1
ATOM 1356 C CA . VAL A 1 189 ? -0.128 -9.948 -15.585 1.00 97.06 189 VAL A CA 1
ATOM 1357 C C . VAL A 1 189 ? -1.195 -10.718 -16.338 1.00 97.06 189 VAL A C 1
ATOM 1359 O O . VAL A 1 189 ? -0.951 -11.199 -17.440 1.00 97.06 189 VAL A O 1
ATOM 1362 N N . ARG A 1 190 ? -2.377 -10.892 -15.751 1.00 95.94 190 ARG A N 1
ATOM 1363 C CA . ARG A 1 190 ? -3.464 -11.627 -16.408 1.00 95.94 190 ARG A CA 1
ATOM 1364 C C . ARG A 1 190 ? -4.784 -10.913 -16.223 1.00 95.94 190 ARG A C 1
ATOM 1366 O O . ARG A 1 190 ? -5.269 -10.810 -15.100 1.00 95.94 190 ARG A O 1
ATOM 1373 N N . ARG A 1 191 ? -5.402 -10.495 -17.321 1.00 94.56 191 ARG A N 1
ATOM 1374 C CA . ARG A 1 191 ? -6.769 -9.990 -17.334 1.00 94.56 191 ARG A CA 1
ATOM 1375 C C . ARG A 1 191 ? -7.692 -11.081 -16.807 1.00 94.56 191 ARG A C 1
ATOM 1377 O O . ARG A 1 191 ? -7.691 -12.223 -17.267 1.00 94.56 191 ARG A O 1
ATOM 1384 N N . LYS A 1 192 ? -8.447 -10.737 -15.776 1.00 90.94 192 LYS A N 1
ATOM 1385 C CA . LYS A 1 192 ? -9.392 -11.636 -15.131 1.00 90.94 192 LYS A CA 1
ATOM 1386 C C . LYS A 1 192 ? -10.788 -11.383 -15.728 1.00 90.94 192 LYS A C 1
ATOM 1388 O O . LYS A 1 192 ? -11.445 -12.343 -16.108 1.00 90.94 192 LYS A O 1
ATOM 1393 N N . TRP A 1 193 ? -11.247 -10.122 -15.714 1.00 85.38 193 TRP A N 1
ATOM 1394 C CA . TRP A 1 193 ? -12.612 -9.657 -16.046 1.00 85.38 193 TRP A CA 1
ATOM 1395 C C . TRP A 1 193 ? -12.485 -8.205 -16.532 1.00 85.38 193 TRP A C 1
ATOM 1397 O O . TRP A 1 193 ? -11.777 -7.455 -15.875 1.00 85.38 193 TRP A O 1
ATOM 1407 N N . SER A 1 194 ? -13.151 -7.789 -17.617 1.00 86.88 194 SER A N 1
ATOM 1408 C CA . SER A 1 194 ? -13.155 -6.389 -18.103 1.00 86.88 194 SER A CA 1
ATOM 1409 C C . SER A 1 194 ? -11.759 -5.713 -18.100 1.00 86.88 194 SER A C 1
ATOM 1411 O O . SER A 1 194 ? -10.918 -6.045 -18.944 1.00 86.88 194 SER A O 1
ATOM 1413 N N . THR A 1 195 ? -11.508 -4.818 -17.134 1.00 91.81 195 THR A N 1
ATOM 1414 C CA . THR A 1 195 ? -10.273 -4.054 -16.884 1.00 91.81 195 THR A CA 1
ATOM 1415 C C . THR A 1 195 ? -9.543 -4.456 -15.590 1.00 91.81 195 THR A C 1
ATOM 1417 O O . THR A 1 195 ? -8.643 -3.752 -15.139 1.00 91.81 195 THR A O 1
ATOM 1420 N N . THR A 1 196 ? -9.907 -5.583 -14.973 1.00 94.62 196 THR A N 1
ATOM 1421 C CA . THR A 1 196 ? -9.259 -6.119 -13.768 1.00 94.62 196 THR A CA 1
ATOM 1422 C C . THR A 1 196 ? -8.168 -7.120 -14.132 1.00 94.62 196 THR A C 1
ATOM 1424 O O . THR A 1 196 ? -8.419 -8.121 -14.814 1.00 94.62 196 THR A O 1
ATOM 1427 N N . PHE A 1 197 ? -6.970 -6.911 -13.594 1.00 95.31 197 PHE A N 1
ATOM 1428 C CA . PHE A 1 197 ? -5.774 -7.706 -13.837 1.00 95.31 197 PHE A CA 1
ATOM 1429 C C . PHE A 1 197 ? -5.275 -8.358 -12.547 1.00 95.31 197 PHE A C 1
ATOM 1431 O O . PHE A 1 197 ? -5.116 -7.715 -11.516 1.00 95.31 197 PHE A O 1
ATOM 1438 N N . VAL A 1 198 ? -4.997 -9.657 -12.606 1.00 97.00 198 VAL A N 1
ATOM 1439 C CA . VAL A 1 198 ? -4.244 -10.376 -11.578 1.00 97.00 198 VAL A CA 1
ATOM 1440 C C . VAL A 1 198 ? -2.770 -10.062 -11.765 1.00 97.00 198 VAL A C 1
ATOM 1442 O O . VAL A 1 198 ? -2.225 -10.308 -12.844 1.00 97.00 198 VAL A O 1
ATOM 1445 N N . LEU A 1 199 ? -2.134 -9.592 -10.696 1.00 97.81 199 LEU A N 1
ATOM 1446 C CA . LEU A 1 199 ? -0.713 -9.287 -10.650 1.00 97.81 199 LEU A CA 1
ATOM 1447 C C . LEU A 1 199 ? 0.017 -10.288 -9.759 1.00 97.81 199 LEU A C 1
ATOM 1449 O O . LEU A 1 199 ? -0.419 -10.603 -8.647 1.00 97.81 199 LEU A O 1
ATOM 1453 N N . ARG A 1 200 ? 1.158 -10.775 -10.243 1.00 98.50 200 ARG A N 1
ATOM 1454 C CA . ARG A 1 200 ? 2.134 -11.520 -9.448 1.00 98.50 200 ARG A CA 1
ATOM 1455 C C . ARG A 1 200 ? 3.534 -11.131 -9.884 1.00 98.50 200 ARG A C 1
ATOM 1457 O O . ARG A 1 200 ? 3.884 -11.330 -11.039 1.00 98.50 200 ARG A O 1
ATOM 1464 N N . ILE A 1 201 ? 4.333 -10.638 -8.950 1.00 98.62 201 ILE A N 1
ATOM 1465 C CA . ILE A 1 201 ? 5.698 -10.171 -9.194 1.00 98.62 201 ILE A CA 1
ATOM 1466 C C . ILE A 1 201 ? 6.609 -10.871 -8.195 1.00 98.62 201 ILE A C 1
ATOM 1468 O O . ILE A 1 201 ? 6.281 -10.964 -7.011 1.00 98.62 201 ILE A O 1
ATOM 1472 N N . GLU A 1 202 ? 7.728 -11.398 -8.676 1.00 98.50 202 GLU A N 1
ATOM 1473 C CA . GLU A 1 202 ? 8.725 -12.092 -7.869 1.00 98.50 202 GLU A CA 1
ATOM 1474 C C . GLU A 1 202 ? 10.117 -11.535 -8.161 1.00 98.50 202 GLU A C 1
ATOM 1476 O O . GLU A 1 202 ? 10.552 -11.485 -9.315 1.00 98.50 202 GLU A O 1
ATOM 1481 N N . GLY A 1 203 ? 10.831 -11.173 -7.101 1.00 97.19 203 GLY A N 1
ATOM 1482 C CA . GLY A 1 203 ? 12.215 -10.724 -7.137 1.00 97.19 203 GLY A CA 1
ATOM 1483 C C . GLY A 1 203 ? 13.126 -11.634 -6.323 1.00 97.19 203 GLY A C 1
ATOM 1484 O O . GLY A 1 203 ? 12.690 -12.293 -5.374 1.00 97.19 203 GLY A O 1
ATOM 1485 N N . ARG A 1 204 ? 14.396 -11.698 -6.714 1.00 95.06 204 ARG A N 1
ATOM 1486 C CA . ARG A 1 204 ? 15.464 -12.429 -6.029 1.00 95.06 204 ARG A CA 1
ATOM 1487 C C . ARG A 1 204 ? 16.774 -11.675 -6.191 1.00 95.06 204 ARG A C 1
ATOM 1489 O O . ARG A 1 204 ? 16.971 -11.007 -7.200 1.00 95.06 204 ARG A O 1
ATOM 1496 N N . ARG A 1 205 ? 17.698 -11.903 -5.257 1.00 88.44 205 ARG A N 1
ATOM 1497 C CA . ARG A 1 205 ? 19.030 -11.281 -5.248 1.00 88.44 205 ARG A CA 1
ATOM 1498 C C . ARG A 1 205 ? 18.967 -9.750 -5.178 1.00 88.44 205 ARG A C 1
ATOM 1500 O O . ARG A 1 205 ? 19.827 -9.062 -5.719 1.00 88.44 205 ARG A O 1
ATOM 1507 N N . GLY A 1 206 ? 17.903 -9.226 -4.575 1.00 86.25 206 GLY A N 1
ATOM 1508 C CA . GLY A 1 206 ? 17.721 -7.793 -4.400 1.00 86.25 206 GLY A CA 1
ATOM 1509 C C . GLY A 1 206 ? 18.260 -7.304 -3.065 1.00 86.25 206 GLY A C 1
ATOM 1510 O O . GLY A 1 206 ? 18.715 -8.083 -2.230 1.00 86.25 206 GLY A O 1
ATOM 1511 N N . ALA A 1 207 ? 18.176 -5.994 -2.877 1.00 88.81 207 ALA A N 1
ATOM 1512 C CA . ALA A 1 207 ? 18.326 -5.330 -1.593 1.00 88.81 207 ALA A CA 1
ATOM 1513 C C . ALA A 1 207 ? 16.984 -4.651 -1.291 1.00 88.81 207 ALA A C 1
ATOM 1515 O O . ALA A 1 207 ? 16.756 -3.515 -1.686 1.00 88.81 207 ALA A O 1
ATOM 1516 N N . TYR A 1 208 ? 16.058 -5.401 -0.701 1.00 90.00 208 TYR A N 1
ATOM 1517 C CA . TYR A 1 208 ? 14.657 -5.015 -0.504 1.00 90.00 208 TYR A CA 1
ATOM 1518 C C . TYR A 1 208 ? 14.299 -4.797 0.972 1.00 90.00 208 TYR A C 1
ATOM 1520 O O . TYR A 1 208 ? 13.122 -4.638 1.305 1.00 90.00 208 TYR A O 1
ATOM 1528 N N . ALA A 1 209 ? 15.274 -4.870 1.879 1.00 83.81 209 ALA A N 1
ATOM 1529 C CA . ALA A 1 209 ? 15.038 -4.709 3.307 1.00 83.81 209 ALA A CA 1
ATOM 1530 C C . ALA A 1 209 ? 14.432 -3.321 3.625 1.00 83.81 209 ALA A C 1
ATOM 1532 O O . ALA A 1 209 ? 15.061 -2.303 3.327 1.00 83.81 209 ALA A O 1
ATOM 1533 N N . PRO A 1 210 ? 13.234 -3.246 4.241 1.00 81.12 210 PRO A N 1
ATOM 1534 C CA . PRO A 1 210 ? 12.646 -1.973 4.648 1.00 81.12 210 PRO A CA 1
ATOM 1535 C C . PRO A 1 210 ? 13.349 -1.430 5.900 1.00 81.12 210 PRO A C 1
ATOM 1537 O O . PRO A 1 210 ? 13.871 -2.189 6.720 1.00 81.12 210 PRO A O 1
ATOM 1540 N N . ALA A 1 211 ? 13.274 -0.119 6.122 1.00 77.62 211 ALA A N 1
ATOM 1541 C CA . ALA A 1 211 ? 13.757 0.501 7.356 1.00 77.62 211 ALA A CA 1
ATOM 1542 C C . ALA A 1 211 ? 12.751 0.405 8.522 1.00 77.62 211 ALA A C 1
ATOM 1544 O O . ALA A 1 211 ? 13.077 0.814 9.635 1.00 77.62 211 ALA A O 1
ATOM 1545 N N . TYR A 1 212 ? 11.540 -0.122 8.281 1.00 79.50 212 TYR A N 1
ATOM 1546 C CA . TYR A 1 212 ? 10.437 -0.226 9.258 1.00 79.50 212 TYR A CA 1
ATOM 1547 C C . TYR A 1 212 ? 10.030 1.120 9.878 1.00 79.50 212 TYR A C 1
ATOM 1549 O O . TYR A 1 212 ? 9.573 1.190 11.018 1.00 79.50 212 TYR A O 1
ATOM 1557 N N . ARG A 1 213 ? 10.212 2.208 9.130 1.00 78.31 213 ARG A N 1
ATOM 1558 C CA . ARG A 1 213 ? 9.869 3.565 9.546 1.00 78.31 213 ARG A CA 1
ATOM 1559 C C . ARG A 1 213 ? 8.738 4.052 8.660 1.00 78.31 213 ARG A C 1
ATOM 1561 O O . ARG A 1 213 ? 9.003 4.583 7.603 1.00 78.31 213 ARG A O 1
ATOM 1568 N N . GLY A 1 214 ? 7.493 3.836 9.071 1.00 86.75 214 GLY A N 1
ATOM 1569 C CA . GLY A 1 214 ? 6.324 4.354 8.361 1.00 86.75 214 GLY A CA 1
ATOM 1570 C C . GLY A 1 214 ? 5.679 3.393 7.351 1.00 86.75 214 GLY A C 1
ATOM 1571 O O . GLY A 1 214 ? 6.185 2.282 7.135 1.00 86.75 214 GLY A O 1
ATOM 1572 N N . PRO A 1 215 ? 4.535 3.816 6.775 1.00 92.12 215 PRO A N 1
ATOM 1573 C CA . PRO A 1 215 ? 3.785 3.072 5.764 1.00 92.12 215 PRO A CA 1
ATOM 1574 C C . PRO A 1 215 ? 4.612 2.708 4.528 1.00 92.12 215 PRO A C 1
ATOM 1576 O O . PRO A 1 215 ? 5.597 3.374 4.201 1.00 92.12 215 PRO A O 1
ATOM 1579 N N . LEU A 1 216 ? 4.192 1.645 3.844 1.00 93.69 216 LEU A N 1
ATOM 1580 C CA . LEU A 1 216 ? 4.811 1.142 2.622 1.00 93.69 216 LEU A CA 1
ATOM 1581 C C . LEU A 1 216 ? 3.836 1.274 1.452 1.00 93.69 216 LEU A C 1
ATOM 1583 O O . LEU A 1 216 ? 2.695 0.821 1.542 1.00 93.69 216 LEU A O 1
ATOM 1587 N N . THR A 1 217 ? 4.320 1.820 0.343 1.00 93.88 217 THR A N 1
ATOM 1588 C CA . THR A 1 217 ? 3.566 1.970 -0.904 1.00 93.88 217 THR A CA 1
ATOM 1589 C C . THR A 1 217 ? 4.247 1.171 -2.008 1.00 93.88 217 THR A C 1
ATOM 1591 O O . THR A 1 217 ? 5.469 1.200 -2.150 1.00 93.88 217 THR A O 1
ATOM 1594 N N . VAL A 1 218 ? 3.463 0.423 -2.782 1.00 95.06 218 VAL A N 1
ATOM 1595 C CA . VAL A 1 218 ? 3.902 -0.221 -4.024 1.00 95.06 218 VAL A CA 1
ATOM 1596 C C . VAL A 1 218 ? 3.169 0.446 -5.179 1.00 95.06 218 VAL A C 1
ATOM 1598 O O . VAL A 1 218 ? 1.972 0.219 -5.351 1.00 95.06 218 VAL A O 1
ATOM 1601 N N . SER A 1 219 ? 3.888 1.238 -5.964 1.00 93.81 219 SER A N 1
ATOM 1602 C CA . SER A 1 219 ? 3.422 1.825 -7.218 1.00 93.81 219 SER A CA 1
ATOM 1603 C C . SER A 1 219 ? 3.690 0.863 -8.380 1.00 93.81 219 SER A C 1
ATOM 1605 O O . SER A 1 219 ? 4.758 0.240 -8.472 1.00 93.81 219 SER A O 1
ATOM 1607 N N . LEU A 1 220 ? 2.688 0.686 -9.245 1.00 94.06 220 LEU A N 1
ATOM 1608 C CA . LEU A 1 220 ? 2.718 -0.233 -10.378 1.00 94.06 220 LEU A CA 1
ATOM 1609 C C . LEU A 1 220 ? 2.176 0.446 -11.625 1.00 94.06 220 LEU A C 1
ATOM 1611 O O . LEU A 1 220 ? 0.996 0.771 -11.704 1.00 94.06 220 LEU A O 1
ATOM 1615 N N . ALA A 1 221 ? 3.015 0.526 -12.647 1.00 93.00 221 ALA A N 1
ATOM 1616 C CA . ALA A 1 221 ? 2.657 1.035 -13.960 1.00 93.00 221 ALA A CA 1
ATOM 1617 C C . ALA A 1 221 ? 2.808 -0.086 -14.987 1.00 93.00 221 ALA A C 1
ATOM 1619 O O . ALA A 1 221 ? 3.890 -0.650 -15.129 1.00 93.00 221 ALA A O 1
ATOM 1620 N N . LEU A 1 222 ? 1.742 -0.426 -15.716 1.00 91.81 222 LEU A N 1
ATOM 1621 C CA . LEU A 1 222 ? 1.754 -1.455 -16.771 1.00 91.81 222 LEU A CA 1
ATOM 1622 C C . LEU A 1 222 ? 2.251 -0.910 -18.124 1.00 91.81 222 LEU A C 1
ATOM 1624 O O . LEU A 1 222 ? 1.786 -1.324 -19.188 1.00 91.81 222 LEU A O 1
ATOM 1628 N N . ASP A 1 223 ? 3.179 0.036 -18.037 1.00 89.19 223 ASP A N 1
ATOM 1629 C CA . ASP A 1 223 ? 3.977 0.638 -19.096 1.00 89.19 223 ASP A CA 1
ATOM 1630 C C . ASP A 1 223 ? 5.321 1.059 -18.473 1.00 89.19 223 ASP A C 1
ATOM 1632 O O . ASP A 1 223 ? 5.389 1.333 -17.271 1.00 89.19 223 ASP A O 1
ATOM 1636 N N . ALA A 1 224 ? 6.396 1.084 -19.255 1.00 83.81 224 ALA A N 1
ATOM 1637 C CA . ALA A 1 224 ? 7.662 1.671 -18.836 1.00 83.81 224 ALA A CA 1
ATOM 1638 C C . ALA A 1 224 ? 7.667 3.209 -18.937 1.00 83.81 224 ALA A C 1
ATOM 1640 O O . ALA A 1 224 ? 8.421 3.847 -18.199 1.00 83.81 224 ALA A O 1
ATOM 1641 N N . ASP A 1 225 ? 6.862 3.795 -19.830 1.00 80.25 225 ASP A N 1
ATOM 1642 C CA . ASP A 1 225 ? 6.698 5.244 -19.966 1.00 80.25 225 ASP A CA 1
ATOM 1643 C C . ASP A 1 225 ? 5.775 5.789 -18.857 1.00 80.25 225 ASP A C 1
ATOM 1645 O O . ASP A 1 225 ? 4.578 5.477 -18.859 1.00 80.25 225 ASP A O 1
ATOM 1649 N N . PRO A 1 226 ? 6.290 6.614 -17.923 1.00 70.00 226 PRO A N 1
ATOM 1650 C CA . PRO A 1 226 ? 5.492 7.156 -16.825 1.00 70.00 226 PRO A CA 1
ATOM 1651 C C . PRO A 1 226 ? 4.339 8.050 -17.305 1.00 70.00 226 PRO A C 1
ATOM 1653 O O . PRO A 1 226 ? 3.304 8.106 -16.651 1.00 70.00 226 PRO A O 1
ATOM 1656 N N . ALA A 1 227 ? 4.449 8.692 -18.474 1.00 68.19 227 ALA A N 1
ATOM 1657 C CA . ALA A 1 227 ? 3.402 9.578 -18.990 1.00 68.19 227 ALA A CA 1
ATOM 1658 C C . ALA A 1 227 ? 2.214 8.827 -19.622 1.00 68.19 227 ALA A C 1
ATOM 1660 O O . ALA A 1 227 ? 1.154 9.413 -19.852 1.00 68.19 227 ALA A O 1
ATOM 1661 N N . ALA A 1 228 ? 2.387 7.542 -19.940 1.00 66.06 228 ALA A N 1
ATOM 1662 C CA . ALA A 1 228 ? 1.425 6.751 -20.707 1.00 66.06 228 ALA A CA 1
ATOM 1663 C C . ALA A 1 228 ? 0.905 5.517 -19.948 1.00 66.06 228 ALA A C 1
ATOM 1665 O O . ALA A 1 228 ? 0.162 4.705 -20.522 1.00 66.06 228 ALA A O 1
ATOM 1666 N N . ALA A 1 229 ? 1.301 5.364 -18.681 1.00 69.81 229 ALA A N 1
ATOM 1667 C CA . ALA A 1 229 ? 1.084 4.150 -17.920 1.00 69.81 229 ALA A CA 1
ATOM 1668 C C . ALA A 1 229 ? -0.339 4.030 -17.370 1.00 69.81 229 ALA A C 1
ATOM 1670 O O . ALA A 1 229 ? -0.826 4.860 -16.607 1.00 69.81 229 ALA A O 1
ATOM 1671 N N . ALA A 1 230 ? -0.992 2.914 -17.697 1.00 88.12 230 ALA A N 1
ATOM 1672 C CA . ALA A 1 230 ? -2.120 2.447 -16.907 1.00 88.12 230 ALA A CA 1
ATOM 1673 C C . ALA A 1 230 ? -1.575 1.895 -15.584 1.00 88.12 230 ALA A C 1
ATOM 1675 O O . ALA A 1 230 ? -0.729 0.997 -15.579 1.00 88.12 230 ALA A O 1
ATOM 1676 N N . CYS A 1 231 ? -2.040 2.455 -14.477 1.00 91.38 231 CYS A N 1
ATOM 1677 C CA . CYS A 1 231 ? -1.288 2.447 -13.237 1.00 91.38 231 CYS A CA 1
ATOM 1678 C C . CYS A 1 231 ? -2.193 2.164 -12.022 1.00 91.38 231 CYS A C 1
ATOM 1680 O O . CYS A 1 231 ? -3.395 2.434 -12.066 1.00 91.38 231 CYS A O 1
ATOM 1682 N N . GLY A 1 232 ? -1.619 1.656 -10.929 1.00 92.62 232 GLY A N 1
ATOM 1683 C CA . GLY A 1 232 ? -2.230 1.743 -9.607 1.00 92.62 232 GLY A CA 1
ATOM 1684 C C . GLY A 1 232 ? -1.253 1.529 -8.455 1.00 92.62 232 GLY A C 1
ATOM 1685 O O . GLY A 1 232 ? -0.122 1.081 -8.642 1.00 92.62 232 GLY A O 1
ATOM 1686 N N . VAL A 1 233 ? -1.725 1.814 -7.245 1.00 94.31 233 VAL A N 1
ATOM 1687 C CA . VAL A 1 233 ? -0.935 1.775 -6.013 1.00 94.31 233 VAL A CA 1
ATOM 1688 C C . VAL A 1 233 ? -1.517 0.789 -5.004 1.00 94.31 233 VAL A C 1
ATOM 1690 O O . VAL A 1 233 ? -2.732 0.635 -4.860 1.00 94.31 233 VAL A O 1
ATOM 1693 N N . ALA A 1 234 ? -0.639 0.110 -4.274 1.00 96.56 234 ALA A N 1
ATOM 1694 C CA . ALA A 1 234 ? -0.985 -0.647 -3.080 1.00 96.56 234 ALA A CA 1
ATOM 1695 C C . ALA A 1 234 ? -0.370 0.037 -1.861 1.00 96.56 234 ALA A C 1
ATOM 1697 O O . ALA A 1 234 ? 0.853 0.125 -1.763 1.00 96.56 234 ALA A O 1
ATOM 1698 N N . ARG A 1 235 ? -1.206 0.471 -0.919 1.00 95.19 235 ARG A N 1
ATOM 1699 C CA . ARG A 1 235 ? -0.761 1.101 0.327 1.00 95.19 235 ARG A CA 1
ATOM 1700 C C . ARG A 1 235 ? -0.904 0.134 1.494 1.00 95.19 235 ARG A C 1
ATOM 1702 O O . ARG A 1 235 ? -1.925 -0.537 1.637 1.00 95.19 235 ARG A O 1
ATOM 1709 N N . PHE A 1 236 ? 0.116 0.079 2.338 1.00 95.25 236 PHE A N 1
ATOM 1710 C CA . PHE A 1 236 ? 0.135 -0.721 3.552 1.00 95.25 236 PHE A CA 1
ATOM 1711 C C . PHE A 1 236 ? 0.523 0.157 4.733 1.00 95.25 236 PHE A C 1
ATOM 1713 O O . PHE A 1 236 ? 1.606 0.743 4.760 1.00 95.25 236 PHE A O 1
ATOM 1720 N N . SER A 1 237 ? -0.341 0.213 5.741 1.00 93.19 237 SER A N 1
ATOM 1721 C CA . SER A 1 237 ? 0.007 0.866 6.995 1.00 93.19 237 SER A CA 1
ATOM 1722 C C . SER A 1 237 ? 1.058 0.064 7.773 1.00 93.19 237 SER A C 1
ATOM 1724 O O . SER A 1 237 ? 1.338 -1.107 7.484 1.00 93.19 237 SER A O 1
ATOM 1726 N N . MET A 1 238 ? 1.611 0.674 8.821 1.00 87.88 238 MET A N 1
ATOM 1727 C CA . MET A 1 238 ? 2.547 -0.016 9.712 1.00 87.88 238 MET A CA 1
ATOM 1728 C C . MET A 1 238 ? 1.914 -1.208 10.441 1.00 87.88 238 MET A C 1
ATOM 1730 O O . MET A 1 238 ? 2.611 -2.175 10.720 1.00 87.88 238 MET A O 1
ATOM 1734 N N . SER A 1 239 ? 0.607 -1.183 10.724 1.00 87.75 239 SER A N 1
ATOM 1735 C CA . SER A 1 239 ? -0.068 -2.305 11.394 1.00 87.75 239 SER A CA 1
ATOM 1736 C C . SER A 1 239 ? -0.228 -3.510 10.453 1.00 87.75 239 SER A C 1
ATOM 1738 O O . SER A 1 239 ? -0.286 -4.662 10.890 1.00 87.75 239 SER A O 1
ATOM 1740 N N . ARG A 1 240 ? -0.290 -3.244 9.139 1.00 92.62 240 ARG A N 1
ATOM 1741 C CA . ARG A 1 240 ? -0.437 -4.263 8.095 1.00 92.62 240 ARG A CA 1
ATOM 1742 C C . ARG A 1 240 ? 0.879 -4.915 7.714 1.00 92.62 240 ARG A C 1
ATOM 1744 O O . ARG A 1 240 ? 0.837 -6.005 7.148 1.00 92.62 240 ARG A O 1
ATOM 1751 N N . CYS A 1 241 ? 2.004 -4.274 8.020 1.00 91.38 241 CYS A N 1
ATOM 1752 C CA . CYS A 1 241 ? 3.357 -4.718 7.710 1.00 91.38 241 CYS A CA 1
ATOM 1753 C C . CYS A 1 241 ? 4.115 -5.116 8.981 1.00 91.38 241 CYS A C 1
ATOM 1755 O O . CYS A 1 241 ? 4.500 -4.266 9.775 1.00 91.38 241 CYS A O 1
ATOM 1757 N N . GLY A 1 242 ? 4.411 -6.405 9.150 1.00 88.69 242 GLY A N 1
ATOM 1758 C CA . GLY A 1 242 ? 5.125 -6.900 10.328 1.00 88.69 242 GLY A CA 1
ATOM 1759 C C . GLY A 1 242 ? 6.225 -7.907 9.993 1.00 88.69 242 GLY A C 1
ATOM 1760 O O . GLY A 1 242 ? 6.121 -8.637 8.999 1.00 88.69 242 GLY A O 1
ATOM 1761 N N . PRO A 1 243 ? 7.289 -7.986 10.812 1.00 87.94 243 PRO A N 1
ATOM 1762 C CA . PRO A 1 243 ? 8.253 -9.066 10.705 1.00 87.94 243 PRO A CA 1
ATOM 1763 C C . PRO A 1 243 ? 7.614 -10.399 11.121 1.00 87.94 243 PRO A C 1
ATOM 1765 O O . PRO A 1 243 ? 6.781 -10.476 12.023 1.00 87.94 243 PRO A O 1
ATOM 1768 N N . SER A 1 244 ? 8.044 -11.488 10.491 1.00 87.19 244 SER A N 1
ATOM 1769 C CA . SER A 1 244 ? 7.766 -12.846 10.961 1.00 87.19 244 SER A CA 1
ATOM 1770 C C . SER A 1 244 ? 8.377 -13.066 12.347 1.00 87.19 244 SER A C 1
ATOM 1772 O O . SER A 1 244 ? 9.325 -12.379 12.724 1.00 87.19 244 SER A O 1
ATOM 1774 N N . THR A 1 245 ? 7.946 -14.110 13.056 1.00 85.12 245 THR A N 1
ATOM 1775 C CA . THR A 1 245 ? 8.522 -14.505 14.356 1.00 85.12 245 THR A CA 1
ATOM 1776 C C . THR A 1 245 ? 10.045 -14.687 14.307 1.00 85.12 245 THR A C 1
ATOM 1778 O O . THR A 1 245 ? 10.728 -14.464 15.298 1.00 85.12 245 THR A O 1
ATOM 1781 N N . SER A 1 246 ? 10.589 -15.074 13.146 1.00 85.38 246 SER A N 1
ATOM 1782 C CA . SER A 1 246 ? 12.034 -15.245 12.945 1.00 85.38 246 SER A CA 1
ATOM 1783 C C . SER A 1 246 ? 12.796 -13.938 12.686 1.00 85.38 246 SER A C 1
ATOM 1785 O O . SER A 1 246 ? 14.022 -13.952 12.640 1.00 85.38 246 SER A O 1
ATOM 1787 N N . GLY A 1 247 ? 12.089 -12.836 12.421 1.00 85.44 247 GLY A N 1
ATOM 1788 C CA . GLY A 1 247 ? 12.658 -11.563 11.970 1.00 85.44 247 GLY A CA 1
ATOM 1789 C C . GLY A 1 247 ? 13.199 -11.565 10.533 1.00 85.44 247 GLY A C 1
ATOM 1790 O O . GLY A 1 247 ? 13.551 -10.510 10.028 1.00 85.44 247 GLY A O 1
ATOM 1791 N N . ARG A 1 248 ? 13.231 -12.713 9.837 1.00 88.25 248 ARG A N 1
ATOM 1792 C CA . ARG A 1 248 ? 13.838 -12.857 8.493 1.00 88.25 248 ARG A CA 1
ATOM 1793 C C . ARG A 1 248 ? 12.924 -12.504 7.327 1.00 88.25 248 ARG A C 1
ATOM 1795 O O . ARG A 1 248 ? 13.333 -12.574 6.168 1.00 88.25 248 ARG A O 1
ATOM 1802 N N . THR A 1 249 ? 11.668 -12.197 7.604 1.00 91.81 249 THR A N 1
ATOM 1803 C CA . THR A 1 249 ? 10.668 -11.936 6.573 1.00 91.81 249 THR A CA 1
ATOM 1804 C C . THR A 1 249 ? 9.790 -10.791 7.019 1.00 91.81 249 THR A C 1
ATOM 1806 O O . THR A 1 249 ? 9.212 -10.884 8.096 1.00 91.81 249 THR A O 1
ATOM 1809 N N . LEU A 1 250 ? 9.664 -9.755 6.198 1.00 93.12 250 LEU A N 1
ATOM 1810 C CA . LEU A 1 250 ? 8.592 -8.775 6.289 1.00 93.12 250 LEU A CA 1
ATOM 1811 C C . LEU A 1 250 ? 7.379 -9.325 5.544 1.00 93.12 250 LEU A C 1
ATOM 1813 O O . LEU A 1 250 ? 7.501 -9.758 4.395 1.00 93.12 250 LEU A O 1
ATOM 1817 N N . ARG A 1 251 ? 6.200 -9.248 6.156 1.00 95.19 251 ARG A N 1
ATOM 1818 C CA . ARG A 1 251 ? 4.933 -9.525 5.484 1.00 95.19 251 ARG A CA 1
ATOM 1819 C C . ARG A 1 251 ? 3.990 -8.346 5.654 1.00 95.19 251 ARG A C 1
ATOM 1821 O O . ARG A 1 251 ? 3.722 -7.941 6.778 1.00 95.19 251 ARG A O 1
ATOM 1828 N N . CYS A 1 252 ? 3.467 -7.866 4.534 1.00 95.88 252 CYS A N 1
ATOM 1829 C CA . CYS A 1 252 ? 2.386 -6.901 4.480 1.00 95.88 252 CYS A CA 1
ATOM 1830 C C . CYS A 1 252 ? 1.124 -7.569 3.934 1.00 95.88 252 CYS A C 1
ATOM 1832 O O . CYS A 1 252 ? 1.144 -8.162 2.848 1.00 95.88 252 CYS A O 1
ATOM 1834 N N . ASP A 1 253 ? 0.041 -7.514 4.702 1.00 96.06 253 ASP A N 1
ATOM 1835 C CA . ASP A 1 253 ? -1.225 -8.168 4.377 1.00 96.06 253 ASP A CA 1
ATOM 1836 C C . ASP A 1 253 ? -2.329 -7.167 4.025 1.00 96.06 253 ASP A C 1
ATOM 1838 O O . ASP A 1 253 ? -2.373 -6.076 4.597 1.00 96.06 253 ASP A O 1
ATOM 1842 N N . PRO A 1 254 ? -3.272 -7.557 3.146 1.00 96.44 254 PRO A N 1
ATOM 1843 C CA . PRO A 1 254 ? -4.373 -6.684 2.756 1.00 96.44 254 PRO A CA 1
ATOM 1844 C C . PRO A 1 254 ? -5.244 -6.333 3.958 1.00 96.44 254 PRO A C 1
ATOM 1846 O O . PRO A 1 254 ? -5.267 -7.079 4.944 1.00 96.44 254 PRO A O 1
ATOM 1849 N N . VAL A 1 255 ? -5.989 -5.234 3.859 1.00 94.81 255 VAL A N 1
ATOM 1850 C CA . VAL A 1 255 ? -7.000 -4.863 4.855 1.00 94.81 255 VAL A CA 1
ATOM 1851 C C . VAL A 1 255 ? -7.973 -6.037 5.056 1.00 94.81 255 VAL A C 1
ATOM 1853 O O . VAL A 1 255 ? -8.451 -6.602 4.064 1.00 94.81 255 VAL A O 1
ATOM 1856 N N . PRO A 1 256 ? -8.234 -6.477 6.302 1.00 92.00 256 PRO A N 1
ATOM 1857 C CA . PRO A 1 256 ? -9.225 -7.512 6.557 1.00 92.00 256 PRO A CA 1
ATOM 1858 C C . PRO A 1 256 ? -10.611 -7.016 6.127 1.00 92.00 256 PRO A C 1
ATOM 1860 O O . PRO A 1 256 ? -10.943 -5.862 6.387 1.00 92.00 256 PRO A O 1
ATOM 1863 N N . PRO A 1 257 ? -11.439 -7.854 5.484 1.00 91.31 257 PRO A N 1
ATOM 1864 C CA . PRO A 1 257 ? -12.813 -7.467 5.210 1.00 91.31 257 PRO A CA 1
ATOM 1865 C C . PRO A 1 257 ? -13.579 -7.308 6.525 1.00 91.31 257 PRO A C 1
ATOM 1867 O O . PRO A 1 257 ? -13.336 -8.051 7.479 1.00 91.31 257 PRO A O 1
ATOM 1870 N N . LEU A 1 258 ? -14.545 -6.393 6.542 1.00 91.25 258 LEU A N 1
ATOM 1871 C CA . LEU A 1 258 ? -15.510 -6.292 7.633 1.00 91.25 258 LEU A CA 1
ATOM 1872 C C . LEU A 1 258 ? -16.314 -7.593 7.714 1.00 91.25 258 LEU A C 1
ATOM 1874 O O . LEU A 1 258 ? -16.802 -8.103 6.699 1.00 91.25 258 LEU A O 1
ATOM 1878 N N . VAL A 1 259 ? -16.430 -8.149 8.918 1.00 90.44 259 VAL A N 1
ATOM 1879 C CA . VAL A 1 259 ? -17.147 -9.404 9.158 1.00 90.44 259 VAL A CA 1
ATOM 1880 C C . VAL A 1 259 ? -18.399 -9.096 9.972 1.00 90.44 259 VAL A C 1
ATOM 1882 O O . VAL A 1 259 ? -18.278 -8.531 11.055 1.00 90.44 259 VAL A O 1
ATOM 1885 N N . PRO A 1 260 ? -19.603 -9.489 9.515 1.00 91.31 260 PRO A N 1
ATOM 1886 C CA . PRO A 1 260 ? -20.818 -9.270 10.289 1.00 91.31 260 PRO A CA 1
ATOM 1887 C C . PRO A 1 260 ? -20.737 -9.940 11.664 1.00 91.31 260 PRO A C 1
ATOM 1889 O O . PRO A 1 260 ? -20.608 -11.167 11.751 1.00 91.31 260 PRO A O 1
ATOM 1892 N N . CYS A 1 261 ? -20.867 -9.153 12.728 1.00 93.31 261 CYS A N 1
ATOM 1893 C CA . CYS A 1 261 ? -20.911 -9.662 14.090 1.00 93.31 261 CYS A CA 1
ATOM 1894 C C . CYS A 1 261 ? -22.307 -10.217 14.398 1.00 93.31 261 CYS A C 1
ATOM 1896 O O . CYS A 1 261 ? -23.331 -9.595 14.120 1.00 93.31 261 CYS A O 1
ATOM 1898 N N . ARG A 1 262 ? -22.366 -11.443 14.928 1.00 89.88 262 ARG A N 1
ATOM 1899 C CA . ARG A 1 262 ? -23.620 -12.157 15.227 1.00 89.88 262 ARG A CA 1
ATOM 1900 C C . ARG A 1 262 ? -23.606 -12.692 16.654 1.00 89.88 262 ARG A C 1
ATOM 1902 O O . ARG A 1 262 ? -23.713 -13.896 16.865 1.00 89.88 262 ARG A O 1
ATOM 1909 N N . ASP A 1 263 ? -23.447 -11.802 17.624 1.00 92.06 263 ASP A N 1
ATOM 1910 C CA . ASP A 1 263 ? -23.677 -12.113 19.036 1.00 92.06 263 ASP A CA 1
ATOM 1911 C C . ASP A 1 263 ? -24.758 -11.172 19.570 1.00 92.06 263 ASP A C 1
ATOM 1913 O O . ASP A 1 263 ? -24.762 -9.981 19.275 1.00 92.06 263 ASP A O 1
ATOM 1917 N N . SER A 1 264 ? -25.718 -11.720 20.309 1.00 90.44 264 SER A N 1
ATOM 1918 C CA . SER A 1 264 ? -26.803 -10.938 20.906 1.00 90.44 264 SER A CA 1
ATOM 1919 C C . SER A 1 264 ? -26.411 -10.311 22.244 1.00 90.44 264 SER A C 1
ATOM 1921 O O . SER A 1 264 ? -27.174 -9.517 22.790 1.00 90.44 264 SER A O 1
ATOM 1923 N N . ARG A 1 265 ? -25.279 -10.719 22.828 1.00 95.38 265 ARG A N 1
ATOM 1924 C CA . ARG A 1 265 ? -24.777 -10.177 24.091 1.00 95.38 265 ARG A CA 1
ATOM 1925 C C . ARG A 1 265 ? -23.986 -8.889 23.814 1.00 95.38 265 ARG A C 1
ATOM 1927 O O . ARG A 1 265 ? -23.133 -8.912 22.929 1.00 95.38 265 ARG A O 1
ATOM 1934 N N . PRO A 1 266 ? -24.214 -7.809 24.582 1.00 95.88 266 PRO A N 1
ATOM 1935 C CA . PRO A 1 266 ? -23.570 -6.513 24.365 1.00 95.88 266 PRO A CA 1
ATOM 1936 C C . PRO A 1 266 ? -22.037 -6.530 24.303 1.00 95.88 266 PRO A C 1
ATOM 1938 O O . PRO A 1 266 ? -21.477 -6.024 23.337 1.00 95.88 266 PRO A O 1
ATOM 1941 N N . ASP A 1 267 ? -21.359 -7.125 25.289 1.00 96.75 267 ASP A N 1
ATOM 1942 C CA . ASP A 1 267 ? -19.889 -7.058 25.375 1.00 96.75 267 ASP A CA 1
ATOM 1943 C C . ASP A 1 267 ? -19.191 -7.916 24.287 1.00 96.75 267 ASP A C 1
ATOM 1945 O O . ASP A 1 267 ? -18.320 -7.407 23.584 1.00 96.75 267 ASP A O 1
ATOM 1949 N N . PRO A 1 268 ? -19.629 -9.159 23.992 1.00 96.38 268 PRO A N 1
ATOM 1950 C CA . PRO A 1 268 ? -19.109 -9.909 22.842 1.00 96.38 268 PRO A CA 1
ATOM 1951 C C . PRO A 1 268 ? -19.393 -9.259 21.480 1.00 96.38 268 PRO A C 1
ATOM 1953 O O . PRO A 1 268 ? -18.582 -9.380 20.558 1.00 96.38 268 PRO A O 1
ATOM 1956 N N . LEU A 1 269 ? -20.539 -8.580 21.334 1.00 96.00 269 LEU A N 1
ATOM 1957 C CA . LEU A 1 269 ? -20.824 -7.779 20.144 1.00 96.00 269 LEU A CA 1
ATOM 1958 C C . LEU A 1 269 ? -19.817 -6.627 20.037 1.00 96.00 269 LEU A C 1
ATOM 1960 O O . LEU A 1 269 ? -19.205 -6.458 18.987 1.00 96.00 269 LEU A O 1
ATOM 1964 N N . LEU A 1 270 ? -19.585 -5.900 21.132 1.00 97.12 270 LEU A N 1
ATOM 1965 C CA . LEU A 1 270 ? -18.622 -4.803 21.209 1.0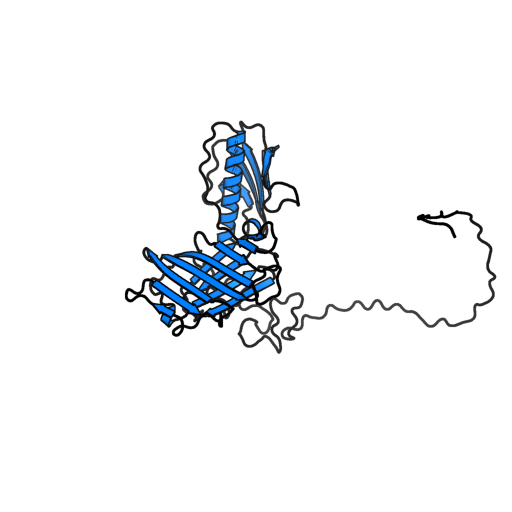0 97.12 270 LEU A CA 1
ATOM 1966 C C . LEU A 1 270 ? -17.193 -5.239 20.830 1.00 97.12 270 LEU A C 1
ATOM 1968 O O . LEU A 1 270 ? -16.554 -4.578 20.011 1.00 97.12 270 LEU A O 1
ATOM 1972 N N . GLU A 1 271 ? -16.705 -6.363 21.363 1.00 96.56 271 GLU A N 1
ATOM 1973 C CA . GLU A 1 271 ? -15.385 -6.925 21.026 1.00 96.56 271 GLU A CA 1
ATOM 1974 C C . GLU A 1 271 ? -15.227 -7.254 19.534 1.00 96.56 271 GLU A C 1
ATOM 1976 O O . GLU A 1 271 ? -14.140 -7.132 18.957 1.00 96.56 271 GLU A O 1
ATOM 1981 N N . CYS A 1 272 ? -16.299 -7.726 18.903 1.00 96.12 272 CYS A N 1
ATOM 1982 C CA . CYS A 1 272 ? -16.301 -8.016 17.478 1.00 96.12 272 CYS A CA 1
ATOM 1983 C C . CYS A 1 272 ? -16.332 -6.719 16.659 1.00 96.12 272 CYS A C 1
ATOM 1985 O O . CYS A 1 272 ? -15.524 -6.547 15.746 1.00 96.12 272 CYS A O 1
ATOM 1987 N N . GLU A 1 273 ? -17.200 -5.774 17.020 1.00 96.56 273 GLU A N 1
ATOM 1988 C CA . GLU A 1 273 ? -17.365 -4.540 16.254 1.00 96.56 273 GLU A CA 1
ATOM 1989 C C . GLU A 1 273 ? -16.146 -3.630 16.335 1.00 96.56 273 GLU A C 1
ATOM 1991 O O . GLU A 1 273 ? -15.765 -3.043 15.328 1.00 96.56 273 GLU A O 1
ATOM 1996 N N . ILE A 1 274 ? -15.437 -3.573 17.466 1.00 96.88 274 ILE A N 1
ATOM 1997 C CA . ILE A 1 274 ? -14.209 -2.770 17.532 1.00 96.88 274 ILE A CA 1
ATOM 1998 C C . ILE A 1 274 ? -13.112 -3.289 16.576 1.00 96.88 274 ILE A C 1
ATOM 2000 O O . ILE A 1 274 ? -12.291 -2.510 16.093 1.00 96.88 274 ILE A O 1
ATOM 2004 N N . ARG A 1 275 ? -13.124 -4.584 16.212 1.00 95.94 275 ARG A N 1
ATOM 2005 C CA . ARG A 1 275 ? -12.250 -5.148 15.158 1.00 95.94 275 ARG A CA 1
ATOM 2006 C C . ARG A 1 275 ? -12.685 -4.729 13.756 1.00 95.94 275 ARG A C 1
ATOM 2008 O O . ARG A 1 275 ? -11.828 -4.526 12.891 1.00 95.94 275 ARG A O 1
ATOM 2015 N N . ASN A 1 276 ? -13.993 -4.606 13.532 1.00 96.62 276 ASN A N 1
ATOM 2016 C CA . ASN A 1 276 ? -14.538 -4.049 12.298 1.00 96.62 276 ASN A CA 1
ATOM 2017 C C . ASN A 1 276 ? -14.161 -2.572 12.168 1.00 96.62 276 ASN A C 1
ATOM 2019 O O . ASN A 1 276 ? -13.639 -2.188 11.128 1.00 96.62 276 ASN A O 1
ATOM 2023 N N . VAL A 1 277 ? -14.295 -1.778 13.235 1.00 97.06 277 VAL A N 1
ATOM 2024 C CA . VAL A 1 277 ? -13.849 -0.375 13.246 1.00 97.06 277 VAL A CA 1
ATOM 2025 C C . VAL A 1 277 ? -12.361 -0.277 12.916 1.00 97.06 277 VAL A C 1
ATOM 2027 O O . VAL A 1 277 ? -11.980 0.483 12.034 1.00 97.06 277 VAL A O 1
ATOM 2030 N N . ALA A 1 278 ? -11.516 -1.099 13.546 1.00 96.31 278 ALA A N 1
ATOM 2031 C CA . ALA A 1 278 ? -10.091 -1.130 13.229 1.00 96.31 278 ALA A CA 1
ATOM 2032 C C . ALA A 1 278 ? -9.816 -1.490 11.759 1.00 96.31 278 ALA A C 1
ATOM 2034 O O . ALA A 1 278 ? -8.924 -0.921 11.142 1.00 96.31 278 ALA A O 1
ATOM 2035 N N . SER A 1 279 ? -10.587 -2.406 11.170 1.00 95.88 279 SER A N 1
ATOM 2036 C CA . SER A 1 279 ? -10.458 -2.742 9.744 1.00 95.88 279 SER A CA 1
ATOM 2037 C C . SER A 1 279 ? -10.949 -1.605 8.835 1.00 95.88 279 SER A C 1
ATOM 2039 O O . SER A 1 279 ? -10.373 -1.390 7.770 1.00 95.88 279 SER A O 1
ATOM 20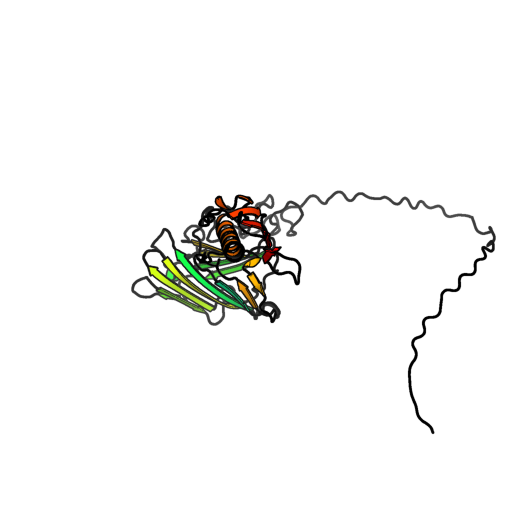41 N N . ALA A 1 280 ? -11.969 -0.852 9.256 1.00 96.94 280 ALA A N 1
ATOM 2042 C CA . ALA A 1 280 ? -12.465 0.324 8.546 1.00 96.94 280 ALA A CA 1
ATOM 2043 C C . ALA A 1 280 ? -11.466 1.495 8.592 1.00 96.94 280 ALA A C 1
ATOM 2045 O O . ALA A 1 280 ? -11.286 2.170 7.584 1.00 96.94 280 ALA A O 1
ATOM 2046 N N . GLU A 1 281 ? -10.753 1.687 9.704 1.00 97.56 281 GLU A N 1
ATOM 2047 C CA . GLU A 1 281 ? -9.631 2.635 9.802 1.00 97.56 281 GLU A CA 1
ATOM 2048 C C . GLU A 1 281 ? -8.508 2.296 8.814 1.00 97.56 281 GLU A C 1
ATOM 2050 O O . GLU A 1 281 ? -8.017 3.161 8.091 1.00 97.56 281 GLU A O 1
ATOM 2055 N N . GLU A 1 282 ? -8.136 1.018 8.705 1.00 96.19 282 GLU A N 1
ATOM 2056 C CA . GLU A 1 282 ? -7.152 0.573 7.710 1.00 96.19 282 GLU A CA 1
ATOM 2057 C C . GLU A 1 282 ? -7.643 0.800 6.270 1.00 96.19 282 GLU A C 1
ATOM 2059 O O . GLU A 1 282 ? -6.866 1.210 5.408 1.00 96.19 282 GLU A O 1
ATOM 2064 N N . ALA A 1 283 ? -8.932 0.575 5.995 1.00 95.44 283 ALA A N 1
ATOM 2065 C CA . ALA A 1 283 ? -9.525 0.879 4.692 1.00 95.44 283 ALA A CA 1
ATOM 2066 C C . ALA A 1 283 ? -9.522 2.389 4.399 1.00 95.44 283 ALA A C 1
ATOM 2068 O O . ALA A 1 283 ? -9.219 2.798 3.277 1.00 95.44 283 ALA A O 1
ATOM 2069 N N . TYR A 1 284 ? -9.806 3.219 5.407 1.00 96.19 284 TYR A N 1
ATOM 2070 C CA . TYR A 1 284 ? -9.743 4.673 5.300 1.00 96.19 284 TYR A CA 1
ATOM 2071 C C . TYR A 1 284 ? -8.317 5.143 4.981 1.00 96.19 284 TYR A C 1
ATOM 2073 O O . TYR A 1 284 ? -8.137 5.953 4.068 1.00 96.19 284 TYR A O 1
ATOM 2081 N N . PHE A 1 285 ? -7.306 4.577 5.651 1.00 95.81 285 PHE A N 1
ATOM 2082 C CA . PHE A 1 285 ? -5.891 4.870 5.408 1.00 95.81 285 PHE A CA 1
ATOM 2083 C C . PHE A 1 285 ? -5.462 4.573 3.964 1.00 95.81 285 PHE A C 1
ATOM 2085 O O . PHE A 1 285 ? -4.741 5.366 3.367 1.00 95.81 285 PHE A O 1
ATOM 2092 N N . VAL A 1 286 ? -5.920 3.467 3.366 1.00 94.25 286 VAL A N 1
ATOM 2093 C CA . VAL A 1 286 ? -5.568 3.106 1.974 1.00 94.25 286 VAL A CA 1
ATOM 2094 C C . VAL A 1 286 ? -5.963 4.199 0.968 1.00 94.25 286 VAL A C 1
ATOM 2096 O O . VAL A 1 286 ? -5.306 4.350 -0.066 1.00 94.25 286 VAL A O 1
ATOM 2099 N N . VAL A 1 287 ? -7.014 4.962 1.272 1.00 92.19 287 VAL A N 1
ATOM 2100 C CA . VAL A 1 287 ? -7.527 6.039 0.416 1.00 92.19 287 VAL A CA 1
ATOM 2101 C C . VAL A 1 287 ? -6.948 7.405 0.796 1.00 92.19 287 VAL A C 1
ATOM 2103 O O . VAL A 1 287 ? -6.675 8.202 -0.094 1.00 92.19 287 VAL A O 1
ATOM 2106 N N . HIS A 1 288 ? -6.764 7.683 2.091 1.00 92.25 288 HIS A N 1
ATOM 2107 C CA . HIS A 1 288 ? -6.469 9.036 2.588 1.00 92.25 288 HIS A CA 1
ATOM 2108 C C . HIS A 1 288 ? -5.050 9.227 3.135 1.00 92.25 288 HIS A C 1
ATOM 2110 O O . HIS A 1 288 ? -4.690 10.350 3.476 1.00 92.25 288 HIS A O 1
ATOM 2116 N N . GLU A 1 289 ? -4.273 8.152 3.294 1.00 91.31 289 GLU A N 1
ATOM 2117 C CA . GLU A 1 289 ? -2.897 8.169 3.831 1.00 91.31 289 GLU A CA 1
ATOM 2118 C C . GLU A 1 289 ? -2.771 8.754 5.251 1.00 91.31 289 GLU A C 1
ATOM 2120 O O . GLU A 1 289 ? -1.690 9.048 5.761 1.00 91.31 289 GLU A O 1
ATOM 2125 N N . THR A 1 290 ? -3.907 8.874 5.929 1.00 94.00 290 THR A N 1
ATOM 2126 C CA . THR A 1 290 ? -4.061 9.236 7.332 1.00 94.00 290 THR A CA 1
ATOM 2127 C C . THR A 1 290 ? -5.226 8.443 7.897 1.00 94.00 290 THR A C 1
ATOM 2129 O O . THR A 1 290 ? -6.111 8.017 7.156 1.00 94.00 290 THR A O 1
ATOM 2132 N N . TYR A 1 291 ? -5.248 8.272 9.211 1.00 97.19 291 TYR A N 1
ATOM 2133 C CA . TYR A 1 291 ? -6.386 7.686 9.903 1.00 97.19 291 TYR A CA 1
ATOM 2134 C C . TYR A 1 291 ? -7.469 8.718 10.201 1.00 97.19 291 TYR A C 1
ATOM 2136 O O . TYR A 1 291 ? -7.197 9.921 10.308 1.00 97.19 291 TYR A O 1
ATOM 2144 N N . TYR A 1 292 ? -8.700 8.232 10.323 1.00 98.00 292 TYR A N 1
ATOM 2145 C CA . TYR A 1 292 ? -9.872 9.055 10.564 1.00 98.00 292 TYR A CA 1
ATOM 2146 C C . TYR A 1 292 ? -9.928 9.521 12.028 1.00 98.00 292 TYR A C 1
ATOM 2148 O O . TYR A 1 292 ? -9.340 8.931 12.932 1.00 98.00 292 TYR A O 1
ATOM 2156 N N . SER A 1 293 ? -10.602 10.645 12.274 1.00 98.19 293 SER A N 1
ATOM 2157 C CA . SER A 1 293 ? -10.855 11.156 13.624 1.00 98.19 293 SER A CA 1
ATOM 2158 C C . SER A 1 293 ? -12.287 11.659 13.727 1.00 98.19 293 SER A C 1
ATOM 2160 O O . SER A 1 293 ? -12.714 12.474 12.910 1.00 98.19 293 SER A O 1
ATOM 2162 N N . GLY A 1 294 ? -13.016 11.215 14.750 1.00 97.62 294 GLY A N 1
ATOM 2163 C CA . GLY A 1 294 ? -14.419 11.576 14.950 1.00 97.62 294 GLY A CA 1
ATOM 2164 C C . GLY A 1 294 ? -15.281 10.405 15.414 1.00 97.62 294 GLY A C 1
ATOM 2165 O O . GLY A 1 294 ? -14.772 9.418 15.941 1.00 97.62 294 GLY A O 1
ATOM 2166 N N . SER A 1 295 ? -16.599 10.527 15.228 1.00 96.88 295 SER A N 1
ATOM 2167 C CA . SER A 1 295 ? -17.527 9.409 15.461 1.00 96.88 295 SER A CA 1
ATOM 2168 C C . SER A 1 295 ? -17.255 8.295 14.457 1.00 96.88 295 SER A C 1
ATOM 2170 O O . SER A 1 295 ? -17.137 8.573 13.264 1.00 96.88 295 SER A O 1
ATOM 2172 N N . CYS A 1 296 ? -17.222 7.042 14.907 1.00 97.00 296 CYS A N 1
ATOM 2173 C CA . CYS A 1 296 ? -16.976 5.905 14.016 1.00 97.00 296 CYS A CA 1
ATOM 2174 C C . CYS A 1 296 ? -18.062 5.732 12.939 1.00 97.00 296 CYS A C 1
ATOM 2176 O O . CYS A 1 296 ? -17.794 5.091 11.932 1.00 97.00 296 CYS A O 1
ATOM 2178 N N . ASP A 1 297 ? -19.236 6.359 13.080 1.00 93.19 297 ASP A N 1
ATOM 2179 C CA . ASP A 1 297 ? -20.271 6.408 12.030 1.00 93.19 297 ASP A CA 1
ATOM 2180 C C . ASP A 1 297 ? -19.796 7.106 10.740 1.00 93.19 297 ASP A C 1
ATOM 2182 O O . ASP A 1 297 ? -20.426 6.993 9.691 1.00 93.19 297 ASP A O 1
ATOM 2186 N N . GLY A 1 298 ? -18.704 7.877 10.812 1.00 93.56 298 GLY A N 1
ATOM 2187 C CA . GLY A 1 298 ? -18.075 8.501 9.650 1.00 93.56 298 GLY A CA 1
ATOM 2188 C C . GLY A 1 298 ? -17.120 7.584 8.882 1.00 93.56 298 GLY A C 1
ATOM 2189 O O . GLY A 1 298 ? -16.638 7.987 7.821 1.00 93.56 298 GLY A O 1
ATOM 2190 N N . LEU A 1 299 ? -16.823 6.381 9.390 1.00 95.56 299 LEU A N 1
ATOM 2191 C CA . LEU A 1 299 ? -15.907 5.447 8.739 1.00 95.56 299 LEU A CA 1
ATOM 2192 C C . LEU A 1 299 ? -16.588 4.730 7.560 1.00 95.56 299 LEU A C 1
ATOM 2194 O O . LEU A 1 299 ? -17.611 4.069 7.745 1.00 95.56 299 LEU A O 1
ATOM 2198 N N . PRO A 1 300 ? -16.019 4.791 6.342 1.00 89.75 300 PRO A N 1
ATOM 2199 C CA . PRO A 1 300 ? -16.603 4.143 5.174 1.00 89.75 300 PRO A CA 1
ATOM 2200 C C . PRO A 1 300 ? -16.793 2.633 5.360 1.00 89.75 300 PRO A C 1
ATOM 2202 O O . PRO A 1 300 ? -15.857 1.903 5.681 1.00 89.75 300 PRO A O 1
ATOM 2205 N N . GLY A 1 301 ? -18.013 2.159 5.097 1.00 88.31 301 GLY A N 1
ATOM 2206 C CA . GLY A 1 301 ? -18.372 0.740 5.150 1.00 88.31 301 GLY A CA 1
ATOM 2207 C C . GLY A 1 301 ? -18.658 0.194 6.551 1.00 88.31 301 GLY A C 1
ATOM 2208 O O . GLY A 1 301 ? -19.085 -0.955 6.648 1.00 88.31 301 GLY A O 1
ATOM 2209 N N . PHE A 1 302 ? -18.457 0.983 7.611 1.00 93.38 302 PHE A N 1
ATOM 2210 C CA . PHE A 1 302 ? -18.819 0.604 8.972 1.00 93.38 302 PHE A CA 1
ATOM 2211 C C . PHE A 1 302 ? -20.152 1.241 9.372 1.00 93.38 302 PHE A C 1
ATOM 2213 O O . PHE A 1 302 ? -20.266 2.460 9.450 1.00 93.38 302 PHE A O 1
ATOM 2220 N N . ASP A 1 303 ? -21.136 0.399 9.676 1.00 90.62 303 ASP A N 1
ATOM 2221 C CA . ASP A 1 303 ? -22.425 0.816 10.220 1.00 90.62 303 ASP A CA 1
ATOM 2222 C C . ASP A 1 303 ? -22.508 0.360 11.681 1.00 90.62 303 ASP A C 1
ATOM 2224 O O . ASP A 1 303 ? -22.575 -0.841 11.960 1.00 90.62 303 ASP A O 1
ATOM 2228 N N . ALA A 1 304 ? -22.496 1.305 12.624 1.00 89.50 304 ALA A N 1
ATOM 2229 C CA . ALA A 1 304 ? -22.554 0.973 14.043 1.00 89.50 304 ALA A CA 1
ATOM 2230 C C . ALA A 1 304 ? -23.891 0.286 14.394 1.00 89.50 304 ALA A C 1
ATOM 2232 O O . ALA A 1 304 ? -24.965 0.795 14.045 1.00 89.50 304 ALA A O 1
ATOM 2233 N N . PRO A 1 305 ? -23.878 -0.851 15.120 1.00 92.06 305 PRO A N 1
ATOM 2234 C CA . PRO A 1 305 ? -25.115 -1.459 15.582 1.00 92.06 305 PRO A CA 1
ATOM 2235 C C . PRO A 1 305 ? -25.806 -0.572 16.621 1.00 92.06 305 PRO A C 1
ATOM 2237 O O . PRO A 1 305 ? -25.180 0.205 17.346 1.00 92.06 305 PRO A O 1
ATOM 2240 N N . ALA A 1 306 ? -27.127 -0.713 16.722 1.00 92.25 306 ALA A N 1
ATOM 2241 C CA . ALA A 1 306 ? -27.930 0.079 17.645 1.00 92.25 306 ALA A CA 1
ATOM 2242 C C . ALA A 1 306 ? -27.421 -0.047 19.090 1.00 92.25 306 ALA A C 1
ATOM 2244 O O . ALA A 1 306 ? -27.320 -1.148 19.624 1.00 92.25 306 ALA A O 1
ATOM 2245 N N . GLY A 1 307 ? -27.159 1.093 19.733 1.00 92.88 307 GLY A N 1
ATOM 2246 C CA . GLY A 1 307 ? -26.667 1.139 21.109 1.00 92.88 307 GLY A CA 1
ATOM 2247 C C . GLY A 1 307 ? -25.146 1.078 21.248 1.00 92.88 307 GLY A C 1
ATOM 2248 O O . GLY A 1 307 ? -24.661 1.222 22.366 1.00 92.88 307 GLY A O 1
ATOM 2249 N N . LEU A 1 308 ? -24.388 0.921 20.161 1.00 95.62 308 LEU A N 1
ATOM 2250 C CA . LEU A 1 308 ? -22.937 1.083 20.175 1.00 95.62 308 LEU A CA 1
ATOM 2251 C C . LEU A 1 308 ? -22.571 2.559 19.969 1.00 95.62 308 LEU A C 1
ATOM 2253 O O . LEU A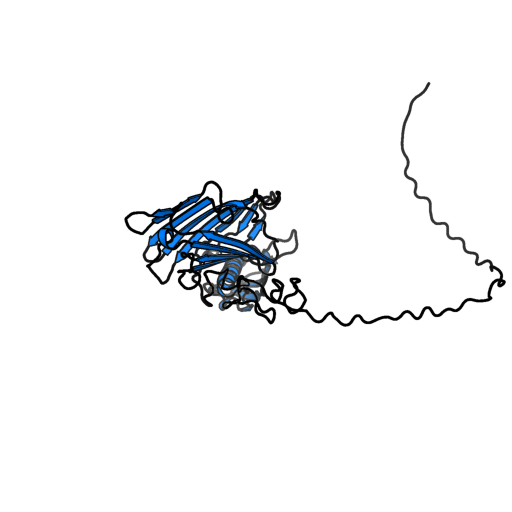 1 308 ? -23.074 3.210 19.058 1.00 95.62 308 LEU A O 1
ATOM 2257 N N . SER A 1 309 ? -21.694 3.087 20.820 1.00 95.75 309 SER A N 1
ATOM 2258 C CA . SER A 1 309 ? -21.035 4.379 20.633 1.00 95.75 309 SER A CA 1
ATOM 2259 C C . SER A 1 309 ? -19.539 4.161 20.455 1.00 95.75 309 SER A C 1
ATOM 2261 O O . SER A 1 309 ? -18.943 3.299 21.102 1.00 95.75 309 SER A O 1
ATOM 2263 N N . CYS A 1 310 ? -18.927 4.912 19.544 1.00 97.19 310 CYS A N 1
ATOM 2264 C CA . CYS A 1 310 ? -17.531 4.726 19.182 1.00 97.19 310 CYS A CA 1
ATOM 2265 C C . CYS A 1 310 ? -16.915 6.041 18.708 1.00 97.19 310 CYS A C 1
ATOM 2267 O O . CYS A 1 310 ? -17.521 6.770 17.920 1.00 97.19 310 CYS A O 1
ATOM 2269 N N . THR A 1 311 ? -15.696 6.313 19.167 1.00 98.12 311 THR A N 1
ATOM 2270 C CA . THR A 1 311 ? -14.911 7.484 18.772 1.00 98.12 311 THR A CA 1
ATOM 2271 C C . THR A 1 311 ? -13.515 7.047 18.355 1.00 98.12 311 THR A C 1
ATOM 2273 O O . THR A 1 311 ? -12.824 6.363 19.114 1.00 98.12 311 THR A O 1
ATOM 2276 N N . ALA A 1 312 ? -13.093 7.488 17.175 1.00 98.38 312 ALA A N 1
ATOM 2277 C CA . ALA A 1 312 ? -11.756 7.294 16.642 1.00 98.38 312 ALA A CA 1
ATOM 2278 C C . ALA A 1 312 ? -10.893 8.550 16.820 1.00 98.38 312 ALA A C 1
ATOM 2280 O O . ALA A 1 312 ? -11.361 9.684 16.669 1.00 98.38 312 ALA A O 1
ATOM 2281 N N . ALA A 1 313 ? -9.617 8.333 17.116 1.00 98.25 313 ALA A N 1
ATOM 2282 C CA . ALA A 1 313 ? -8.573 9.344 17.148 1.00 98.25 313 ALA A CA 1
ATOM 2283 C C . ALA A 1 313 ? -7.394 8.860 16.297 1.00 98.25 313 ALA A C 1
ATOM 2285 O O . ALA A 1 313 ? -6.610 8.009 16.727 1.00 98.25 313 ALA A O 1
ATOM 2286 N N . GLY A 1 314 ? -7.301 9.397 15.085 1.00 97.19 314 GLY A N 1
ATOM 2287 C CA . GLY A 1 314 ? -6.323 9.040 14.066 1.00 97.19 314 GLY A CA 1
ATOM 2288 C C . GLY A 1 314 ? -5.196 10.058 13.911 1.00 97.19 314 GLY A C 1
ATOM 2289 O O . GLY A 1 314 ? -5.301 11.229 14.275 1.00 97.19 314 GLY A O 1
ATOM 2290 N N . THR A 1 315 ? -4.092 9.588 13.343 1.00 95.00 315 THR A N 1
ATOM 2291 C CA . THR A 1 315 ? -2.918 10.370 12.927 1.00 95.00 315 THR A CA 1
ATOM 2292 C C . THR A 1 315 ? -2.437 9.857 11.564 1.00 95.00 315 THR A C 1
ATOM 2294 O O . THR A 1 315 ? -3.055 8.966 10.988 1.00 95.00 315 THR A O 1
ATOM 2297 N N . SER A 1 316 ? -1.304 10.338 11.053 1.00 91.12 316 SER A N 1
ATOM 2298 C CA . SER A 1 316 ? -0.691 9.772 9.841 1.00 91.12 316 SER A CA 1
ATOM 2299 C C . SER A 1 316 ? -0.056 8.387 10.043 1.00 91.12 316 SER A C 1
ATOM 2301 O O . SER A 1 316 ? 0.239 7.699 9.072 1.00 91.12 316 SER A O 1
ATOM 2303 N N . LEU A 1 317 ? 0.187 7.963 11.291 1.00 91.06 317 LEU A N 1
ATOM 2304 C CA . LEU A 1 317 ? 0.972 6.754 11.596 1.00 91.06 317 LEU A CA 1
ATOM 2305 C C . LEU A 1 317 ? 0.216 5.692 12.389 1.00 91.06 317 LEU A C 1
ATOM 2307 O O . LEU A 1 317 ? 0.611 4.528 12.394 1.00 91.06 317 LEU A O 1
ATOM 2311 N N . GLY A 1 318 ? -0.862 6.077 13.051 1.00 93.69 318 GLY A N 1
ATOM 2312 C CA . GLY A 1 318 ? -1.673 5.168 13.839 1.00 93.69 318 GLY A CA 1
ATOM 2313 C C . GLY A 1 318 ? -2.962 5.821 14.297 1.00 93.69 318 GLY A C 1
ATOM 2314 O O . GLY A 1 318 ? -3.154 7.032 14.167 1.00 93.69 318 GLY A O 1
ATOM 2315 N N . PHE A 1 319 ? -3.826 4.999 14.860 1.00 97.00 319 PHE A N 1
ATOM 2316 C CA . PHE A 1 319 ? -5.089 5.389 15.450 1.00 97.00 319 PHE A CA 1
ATOM 2317 C C . PHE A 1 319 ? -5.322 4.685 16.782 1.00 97.00 319 PHE A C 1
ATOM 2319 O O . PHE A 1 319 ? -4.725 3.642 17.083 1.00 97.00 319 PHE A O 1
ATOM 2326 N N . SER A 1 320 ? -6.245 5.261 17.541 1.00 97.50 320 SER A N 1
ATOM 2327 C CA . SER A 1 320 ? -6.888 4.628 18.682 1.00 97.50 320 SER A CA 1
ATOM 2328 C C . SER A 1 320 ? -8.400 4.770 18.562 1.00 97.50 320 SER A C 1
ATOM 2330 O O . SER A 1 320 ? -8.892 5.779 18.059 1.00 97.50 320 SER A O 1
ATOM 2332 N N . VAL A 1 321 ? -9.137 3.764 19.012 1.00 98.25 321 VAL A N 1
ATOM 2333 C CA . VAL A 1 321 ? -10.602 3.758 19.028 1.00 98.25 321 VAL A CA 1
ATOM 2334 C C . VAL A 1 321 ? -11.053 3.414 20.433 1.00 98.25 321 VAL A C 1
ATOM 2336 O O . VAL A 1 321 ? -10.541 2.463 21.017 1.00 98.25 321 VAL A O 1
ATOM 2339 N N . ALA A 1 322 ? -12.025 4.151 20.957 1.00 98.19 322 ALA A N 1
ATOM 2340 C CA . ALA A 1 322 ? -12.757 3.775 22.159 1.00 98.19 322 ALA A CA 1
ATOM 2341 C C . ALA A 1 322 ? -14.216 3.514 21.785 1.00 98.19 322 ALA A C 1
ATOM 2343 O O . ALA A 1 322 ? -14.851 4.366 21.161 1.00 98.19 322 ALA A O 1
ATOM 2344 N N . ALA A 1 323 ? -14.739 2.355 22.170 1.00 98.00 323 ALA A N 1
ATOM 2345 C CA . ALA A 1 323 ? -16.111 1.956 21.899 1.00 98.00 323 ALA A CA 1
ATOM 2346 C C . ALA A 1 323 ? -16.775 1.373 23.150 1.00 98.00 323 ALA A C 1
ATOM 2348 O O . ALA A 1 323 ? -16.129 0.709 23.963 1.00 98.00 323 ALA A O 1
ATOM 2349 N N . ALA A 1 324 ? -18.076 1.605 23.285 1.00 97.94 324 ALA A N 1
ATOM 2350 C CA . ALA A 1 324 ? -18.902 1.065 24.354 1.00 97.94 324 ALA A CA 1
ATOM 2351 C C . ALA A 1 324 ? -20.294 0.722 23.820 1.00 97.94 324 ALA A C 1
ATOM 2353 O O . ALA A 1 324 ? -20.772 1.326 22.860 1.00 97.94 324 ALA A O 1
ATOM 2354 N N . HIS A 1 325 ? -20.971 -0.222 24.466 1.00 97.25 325 HIS A N 1
ATOM 2355 C CA . HIS A 1 325 ? -22.370 -0.517 24.182 1.00 97.25 325 HIS A CA 1
ATOM 2356 C C . HIS A 1 325 ? -23.243 -0.053 25.354 1.00 97.25 325 HIS A C 1
ATOM 2358 O O . HIS A 1 325 ? -22.944 -0.358 26.503 1.00 97.25 325 HIS A O 1
ATOM 2364 N N . VAL A 1 326 ? -24.354 0.645 25.096 1.00 96.88 326 VAL A N 1
ATOM 2365 C CA . VAL A 1 326 ? -25.228 1.227 26.143 1.00 96.88 326 VAL A CA 1
ATOM 2366 C C . VAL A 1 326 ? -25.823 0.194 27.102 1.00 96.88 326 VAL A C 1
ATOM 2368 O O . VAL A 1 326 ? -26.154 0.518 28.237 1.00 96.88 326 VAL A O 1
ATOM 2371 N N . ALA A 1 327 ? -25.990 -1.043 26.632 1.00 96.69 327 ALA A N 1
ATOM 2372 C CA . ALA A 1 327 ? -26.441 -2.182 27.435 1.00 96.69 327 ALA A CA 1
ATOM 2373 C C . ALA A 1 327 ? -25.291 -3.101 27.892 1.00 96.69 327 ALA A C 1
ATOM 2375 O O . ALA A 1 327 ? -25.553 -4.147 28.481 1.00 96.69 327 ALA A O 1
ATOM 2376 N N . GLY A 1 328 ? -24.049 -2.757 27.546 1.00 95.06 328 GLY A N 1
ATOM 2377 C CA . GLY A 1 328 ? -22.847 -3.485 27.938 1.00 95.06 328 GLY A CA 1
ATOM 2378 C C . GLY A 1 328 ? -22.299 -3.022 29.278 1.00 95.06 328 GLY A C 1
ATOM 2379 O O . GLY A 1 328 ? -22.773 -2.047 29.866 1.00 95.06 328 GLY A O 1
ATOM 2380 N N . THR A 1 329 ? -21.308 -3.758 29.765 1.00 96.81 329 THR A N 1
ATOM 2381 C CA . THR A 1 329 ? -20.596 -3.441 31.008 1.00 96.81 329 THR A CA 1
ATOM 2382 C C . THR A 1 329 ? -19.153 -3.023 30.780 1.00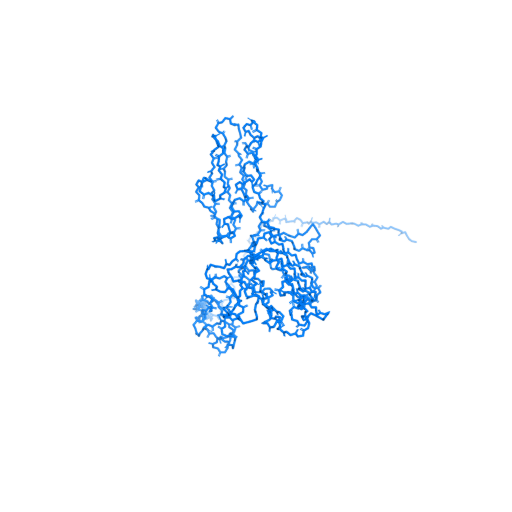 96.81 329 THR A C 1
ATOM 2384 O O . THR A 1 329 ? -18.536 -2.503 31.707 1.00 96.81 329 THR A O 1
ATOM 2387 N N . GLU A 1 330 ? -18.651 -3.189 29.556 1.00 96.50 330 GLU A N 1
ATOM 2388 C CA . GLU A 1 330 ? -17.262 -2.921 29.204 1.00 96.50 330 GLU A CA 1
ATOM 2389 C C . GLU A 1 330 ? -17.106 -1.710 28.275 1.00 96.50 330 GLU A C 1
ATOM 2391 O O . GLU A 1 330 ? -17.995 -1.345 27.496 1.00 96.50 330 GLU A O 1
ATOM 2396 N N . VAL A 1 331 ? -15.917 -1.112 28.328 1.00 97.56 331 VAL A N 1
ATOM 2397 C CA . VAL A 1 331 ? -15.399 -0.202 27.306 1.00 97.56 331 VAL A CA 1
ATOM 2398 C C . VAL A 1 331 ? -14.208 -0.871 26.640 1.00 97.56 331 VAL A C 1
ATOM 2400 O O . VAL A 1 331 ? -13.210 -1.185 27.289 1.00 97.56 331 VAL A O 1
ATOM 2403 N N . CYS A 1 332 ? -14.281 -1.048 25.326 1.00 98.19 332 CYS A N 1
ATOM 2404 C CA . CYS A 1 332 ? -13.179 -1.585 24.547 1.00 98.19 332 CYS A CA 1
ATOM 2405 C C . CYS A 1 332 ? -12.364 -0.450 23.927 1.00 98.19 332 CYS A C 1
ATOM 2407 O O . CYS A 1 332 ? -12.903 0.506 23.369 1.00 98.19 332 CYS A O 1
ATOM 2409 N N . ILE A 1 333 ? -11.044 -0.580 24.006 1.00 98.12 333 ILE A N 1
ATOM 2410 C CA . ILE A 1 333 ? -10.074 0.300 23.367 1.00 98.12 333 ILE A CA 1
ATOM 2411 C C . ILE A 1 333 ? -9.271 -0.522 22.365 1.00 98.12 333 ILE A C 1
ATOM 2413 O O . ILE A 1 333 ? -8.744 -1.586 22.704 1.00 98.12 333 ILE A O 1
ATOM 2417 N N . TRP A 1 334 ? -9.161 -0.008 21.145 1.00 97.81 334 TRP A N 1
ATOM 2418 C CA . TRP A 1 334 ? -8.211 -0.470 20.147 1.00 97.81 334 TRP A CA 1
ATOM 2419 C C . TRP A 1 334 ? -7.075 0.533 20.029 1.00 97.81 334 TRP A C 1
ATOM 2421 O O . TRP A 1 334 ? -7.319 1.719 19.836 1.00 97.81 334 TRP A O 1
ATOM 2431 N N . ASP A 1 335 ? -5.843 0.054 20.096 1.00 96.06 335 ASP A N 1
ATOM 2432 C CA . ASP A 1 335 ? -4.639 0.806 19.774 1.00 96.06 335 ASP A CA 1
ATOM 2433 C C . ASP A 1 335 ? -3.919 0.086 18.630 1.00 96.06 335 ASP A C 1
ATOM 2435 O O . ASP A 1 335 ? -3.584 -1.098 18.724 1.00 96.06 335 ASP A O 1
ATOM 2439 N N . SER A 1 336 ? -3.720 0.794 17.519 1.00 94.06 336 SER A N 1
ATOM 2440 C CA . SER A 1 336 ? -3.029 0.262 16.339 1.00 94.06 336 SER A CA 1
ATOM 2441 C C . SER A 1 336 ? -1.532 0.034 16.568 1.00 94.06 336 SER A C 1
ATOM 2443 O O . SER A 1 336 ? -0.948 -0.839 15.919 1.00 94.06 336 SER A O 1
ATOM 2445 N N . ASN A 1 337 ? -0.923 0.761 17.510 1.00 90.75 337 ASN A N 1
ATOM 2446 C CA . ASN A 1 337 ? 0.498 0.685 17.835 1.00 90.75 337 ASN A CA 1
ATOM 2447 C C . ASN A 1 337 ? 0.713 0.607 19.360 1.00 90.75 337 ASN A C 1
ATOM 2449 O O . ASN A 1 337 ? 1.290 1.518 19.963 1.00 90.75 337 ASN A O 1
ATOM 2453 N N . PRO A 1 338 ? 0.253 -0.484 19.994 1.00 91.12 338 PRO A N 1
ATOM 2454 C CA . PRO A 1 338 ? 0.308 -0.626 21.436 1.00 91.12 338 PRO A CA 1
ATOM 2455 C C . PRO A 1 338 ? 1.758 -0.816 21.906 1.00 91.12 338 PRO A C 1
ATOM 2457 O O . PRO A 1 338 ? 2.628 -1.293 21.171 1.00 91.12 338 PRO A O 1
ATOM 2460 N N . ALA A 1 339 ? 2.030 -0.496 23.173 1.00 88.31 339 ALA A N 1
ATOM 2461 C CA . ALA A 1 339 ? 3.336 -0.753 23.772 1.00 88.31 339 ALA A CA 1
ATOM 2462 C C . ALA A 1 339 ? 3.710 -2.247 23.689 1.00 88.31 339 ALA A C 1
ATOM 2464 O O . ALA A 1 339 ? 2.853 -3.134 23.759 1.00 88.31 339 ALA A O 1
ATOM 2465 N N . ALA A 1 340 ? 5.007 -2.545 23.590 1.00 85.31 340 ALA A N 1
ATOM 2466 C CA . ALA A 1 340 ? 5.485 -3.923 23.513 1.00 85.31 340 ALA A CA 1
ATOM 2467 C C . ALA A 1 340 ? 4.932 -4.778 24.672 1.00 85.31 340 ALA A C 1
ATOM 2469 O O . ALA A 1 340 ? 5.055 -4.420 25.842 1.00 85.31 340 ALA A O 1
ATOM 2470 N N . GLY A 1 341 ? 4.319 -5.916 24.335 1.00 87.62 341 GLY A N 1
ATOM 2471 C CA . GLY A 1 341 ? 3.691 -6.822 25.302 1.00 87.62 341 GLY A CA 1
ATOM 2472 C C . GLY A 1 341 ? 2.236 -6.492 25.656 1.00 87.62 341 GLY A C 1
ATOM 2473 O O . GLY A 1 341 ? 1.620 -7.262 26.390 1.00 87.62 341 GLY A O 1
ATOM 2474 N N . THR A 1 342 ? 1.664 -5.407 25.126 1.00 90.69 342 THR A N 1
ATOM 2475 C CA . THR A 1 342 ? 0.233 -5.101 25.276 1.00 90.69 342 THR A CA 1
ATOM 2476 C C . THR A 1 342 ? -0.560 -5.516 24.031 1.00 90.69 342 THR A C 1
ATOM 2478 O O . THR A 1 342 ? -0.062 -5.372 22.912 1.00 90.69 342 THR A O 1
ATOM 2481 N N . PRO A 1 343 ? -1.769 -6.090 24.191 1.00 93.62 343 PRO A N 1
ATOM 2482 C CA . PRO A 1 343 ? -2.610 -6.436 23.051 1.00 93.62 343 PRO A CA 1
ATOM 2483 C C . PRO A 1 343 ? -3.179 -5.168 22.405 1.00 93.62 343 PRO A C 1
ATOM 2485 O O . PRO A 1 343 ? -3.446 -4.189 23.099 1.00 93.62 343 PRO A O 1
ATOM 2488 N N . GLN A 1 344 ? -3.421 -5.219 21.091 1.00 92.88 344 GLN A N 1
ATOM 2489 C CA . GLN A 1 344 ? -4.056 -4.115 20.355 1.00 92.88 344 GLN A CA 1
ATOM 2490 C C . GLN A 1 344 ? -5.454 -3.793 20.887 1.00 92.88 344 GLN A C 1
ATOM 2492 O O . GLN A 1 344 ? -5.830 -2.633 20.954 1.00 92.88 344 GLN A O 1
ATOM 2497 N N . MET A 1 345 ? -6.214 -4.813 21.290 1.00 96.88 345 MET A N 1
ATOM 2498 C CA . MET A 1 345 ? -7.554 -4.654 21.851 1.00 96.88 345 MET A CA 1
ATOM 2499 C C . MET A 1 345 ? -7.538 -4.931 23.351 1.00 96.88 345 MET A C 1
ATOM 2501 O O . MET A 1 345 ? -7.000 -5.953 23.790 1.00 96.88 345 MET A O 1
ATOM 2505 N N . ARG A 1 346 ? -8.167 -4.048 24.126 1.00 97.12 346 ARG A N 1
ATOM 2506 C CA . ARG A 1 346 ? -8.369 -4.194 25.570 1.00 97.12 346 ARG A CA 1
ATOM 2507 C C . ARG A 1 346 ? -9.786 -3.772 25.931 1.00 97.12 346 ARG A C 1
ATOM 2509 O O . ARG A 1 346 ? -10.145 -2.641 25.635 1.00 97.12 346 ARG A O 1
ATOM 2516 N N . CYS A 1 347 ? -10.537 -4.637 26.598 1.00 97.12 347 CYS A N 1
ATOM 2517 C CA . CYS A 1 347 ? -11.845 -4.310 27.161 1.00 97.12 347 CYS A CA 1
ATOM 2518 C C . CYS A 1 347 ? -11.733 -4.268 28.688 1.00 97.12 347 CYS A C 1
ATOM 2520 O O . CYS A 1 347 ? -11.008 -5.084 29.272 1.00 97.12 347 CYS A O 1
ATOM 2522 N N . ILE A 1 348 ? -12.322 -3.236 29.294 1.00 94.62 348 ILE A N 1
ATOM 2523 C CA . ILE A 1 348 ? -12.235 -2.911 30.727 1.00 94.62 348 ILE A CA 1
ATOM 2524 C C . ILE A 1 348 ? -13.597 -2.559 31.305 1.00 94.62 348 ILE A C 1
ATOM 2526 O O . ILE A 1 348 ? -14.437 -2.035 30.541 1.00 94.62 348 ILE A O 1
#

pLDDT: mean 85.01, std 17.31, range [30.88, 98.69]

Sequence (348 aa):
MTSPAHAGYLASRLHRDGTMTRINLRWLRGALLAAGLILAARAPATAACGNGILEINESCDDGDSNGRDGCCTTNCQLVDSDRDGICDSLDGCSSPNPALVDAPRFTVGGVSTPAGDDTLRFTGLLTLESTSVDPASRGMRITVTQAFVGPILAAVIPGGNGWTARAEGDAWSYHDPLGSNGGITRIVVRRKWSTTFVLRIEGRRGAYAPAYRGPLTVSLALDADPAAAACGVARFSMSRCGPSTSGRTLRCDPVPPLVPCRDSRPDPLLECEIRNVASAEEAYFVVHETYYSGSCDGLPGFDAPAGLSCTAAGTSLGFSVAAAHVAGTEVCIWDSNPAAGTPQMRCI

Foldseek 3Di:
DDDDDDDDDDDDDDDDDDDDDDDDDPDDDDDPDDPPVPPPPPDPPDPDAACCDDDPPALDHNHPQFDDLQQADSNRDGCQQLPPSAHLSLFLARDVAFFEWAFKKKKKFQLVPDFQFIKIKIKTKTFFPDPDFDCQAFWKWKWKAFPPPGTLFRWTGHHHPQKDADPVRFKIKGADPVCPTQQWGIWIWGHDDDRMTIIITMGGRHRRRDPLDWKMKMKMFSGSDSVDTRIHMYIFASLQWDADPVNRMIIGTGQDAQDDDDDPAFPSSFQNLVSSLVSLQRVVCRRPLKGDFAWSCPRPPRDDPPQKTKTKDMGNHWIKMWIGGNNDDWIKMATSDDDPPDDRIDID

Radius of gyration: 29.35 Å; chains: 1; bounding box: 80×66×86 Å

Secondary structure (DSSP, 8-state):
---------------------PPP------------------PPPPP-TTSSS--TT-S---STTT-SSS-B-TTS-B--SS-SSS-TTT-S---SSPEEEEEEEEEEE-TTSPTT-EEEEEEEEEE-S-S---HHHH-EEEEEEETTTEEEEEEEE-SSTTEEE-TTSSEEEEE-SS-TTTTEEEEEEEEEETTEEEEEEEEEEE-------S-EEEEEESSSSTTT--EEEEEE-TTTEEE-TTSSEEEE-PPPPP------SHHHHHHHHHHHHHHHHHHHHHHHSS---EEGGGSTT--PPTTEEEEEEE-SS-EEEEEEETT-S-EEEEESSPPTTS-SEEE-